Protein AF-A0A834S048-F1 (afdb_monomer)

pLDDT: mean 94.62, std 6.76, range [57.72, 98.88]

Nearest PDB structures (foldseek):
  4je5-assembly1_A  TM=7.165E-01  e=3.294E-13  Saccharomyces cerevisiae S288C
  4je5-assembly2_D  TM=7.468E-01  e=2.075E-12  Saccharomyces cerevisiae S288C
  4je5-assembly2_C  TM=6.995E-01  e=2.674E-12  Saccharomyces cerevisiae S288C
  1ase-assembly1_A  TM=6.506E-01  e=3.705E-09  Escherichia coli
  3meb-assembly1_B  TM=6.305E-01  e=1.565E-07  Giardia lamblia ATCC 50803

Secondary structure (DSSP, 8-state):
-HHHHHHHH--SSPPPGGGEEEES-HHHHHHHHHHHH--TTT--EEEEEES--THHHHHHIIIIITTTEEEEEEETTEE-HHHHHHHHHHHHHHHHHTT--S--SSPP-TT----SEEEEE--SS-TTT-----HHHHHHHHHHHHHHTEEEEEE-TTGGG---SSSS--S--SSS-SS--HHHHHHHGGGGGGSTT--SS-SEEEEEEGGGTT-GGG--EEEES-HHHHHHHTT-

Radius of gyration: 17.02 Å; Cα contacts (8 Å, |Δi|>4): 458; chains: 1; bounding box: 51×35×47 Å

Organism: NCBI:txid45151

InterPro domains:
  IPR004839 Aminotransferase, class I/classII, large domain [PF00155] (11-230)
  IPR015421 Pyridoxal phosphate-dependent transferase, major domain [G3DSA:3.40.640.10] (1-236)
  IPR015424 Pyridoxal phosphate-dependent transferase [SSF53383] (3-230)

Foldseek 3Di:
DQVLCCQAAVFPDGRDPLQKAKALALQRLLLLCLVFAAALLQQQAEEEEPPADVVNLVSCVVSNHVVRYDYFYADLQGGDLVRVLVVLVVSVVVCVVVVRDDHDHDDDDPLGHYFNYEYEFAQALGVPVGHHHDQVRLLSVQVSCVVRRYAYEYAPACQLVDDDPDPPPDPDDSRYGPYRDSQSSQCPPCNHQNHPPHPQFTRYKYRYGCCNVPNVVVSMTMIGHGSSNSVSSNVD

Structure (mmCIF, N/CA/C/O backbone):
data_AF-A0A834S048-F1
#
_entry.id   AF-A0A834S048-F1
#
loop_
_atom_site.group_PDB
_atom_site.id
_atom_site.type_symbol
_atom_site.label_atom_id
_atom_site.label_alt_id
_atom_site.label_comp_id
_atom_site.label_asym_id
_atom_site.label_entity_id
_atom_site.label_seq_id
_atom_site.pdbx_PDB_ins_code
_atom_site.Cartn_x
_atom_site.Cartn_y
_atom_site.Cartn_z
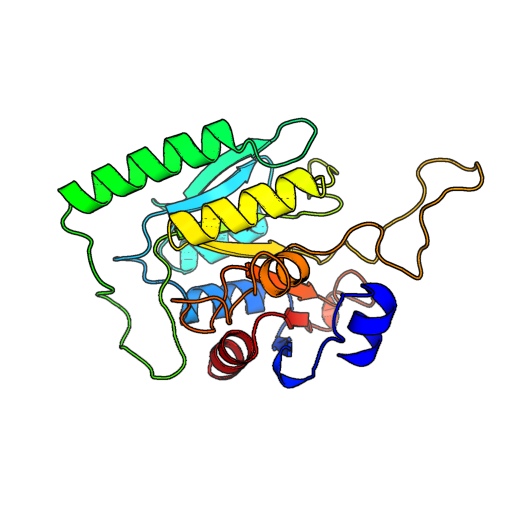_atom_site.occupancy
_atom_site.B_iso_or_equiv
_atom_site.auth_seq_id
_atom_site.auth_comp_id
_atom_site.auth_asym_id
_atom_site.auth_atom_id
_atom_site.pdbx_PDB_model_num
ATOM 1 N N . MET A 1 1 ? -2.766 -7.764 -18.858 1.00 93.25 1 MET A N 1
ATOM 2 C CA . MET A 1 1 ? -2.128 -7.205 -17.645 1.00 93.25 1 MET A CA 1
ATOM 3 C C . MET A 1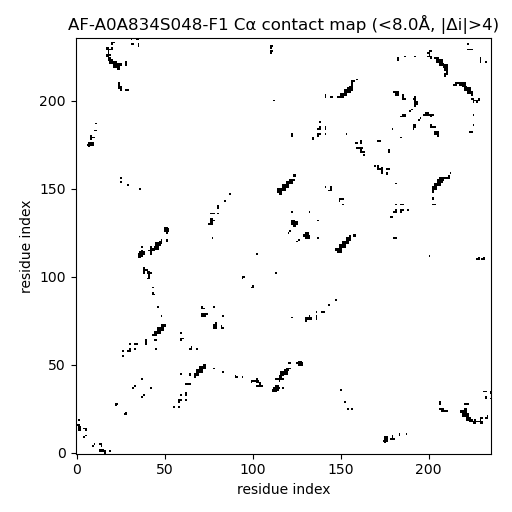 1 ? -1.632 -8.312 -16.725 1.00 93.25 1 MET A C 1
ATOM 5 O O . MET A 1 1 ? -0.428 -8.439 -16.581 1.00 93.25 1 MET A O 1
ATOM 9 N N . ALA A 1 2 ? -2.525 -9.150 -16.187 1.00 97.25 2 ALA A N 1
ATOM 10 C CA . ALA A 1 2 ? -2.200 -10.264 -15.287 1.00 97.25 2 ALA A CA 1
ATOM 11 C C . ALA A 1 2 ? -1.022 -11.143 -15.759 1.00 97.25 2 ALA A C 1
ATOM 13 O O . ALA A 1 2 ? -0.058 -11.340 -15.021 1.00 97.25 2 ALA A O 1
ATOM 14 N N . GLN A 1 3 ? -1.041 -11.578 -17.025 1.00 97.88 3 GLN A N 1
ATOM 15 C CA . GLN A 1 3 ? 0.061 -12.353 -17.608 1.00 97.88 3 GLN A CA 1
ATOM 16 C C . GLN A 1 3 ? 1.394 -11.589 -17.627 1.00 97.88 3 GLN A C 1
ATOM 18 O O . GLN A 1 3 ? 2.434 -12.163 -17.333 1.00 97.88 3 GLN A O 1
ATOM 23 N N . TRP A 1 4 ? 1.376 -10.297 -17.963 1.00 96.44 4 TRP A N 1
ATOM 24 C CA . TRP A 1 4 ? 2.586 -9.471 -18.020 1.00 96.44 4 TRP A CA 1
ATOM 25 C C . TRP A 1 4 ? 3.192 -9.268 -16.629 1.00 96.44 4 TRP A C 1
ATOM 27 O O . TRP A 1 4 ? 4.393 -9.453 -16.465 1.00 96.44 4 TRP A O 1
ATOM 37 N N . LEU A 1 5 ? 2.357 -8.988 -15.623 1.00 97.25 5 LEU A N 1
ATOM 38 C CA . LEU A 1 5 ? 2.797 -8.889 -14.229 1.00 97.25 5 LEU A CA 1
ATOM 39 C C . LEU A 1 5 ? 3.339 -10.233 -13.722 1.00 97.25 5 LEU A C 1
ATOM 41 O O . LEU A 1 5 ? 4.386 -10.257 -13.089 1.00 97.25 5 LEU A O 1
ATOM 45 N N . SER A 1 6 ? 2.690 -11.352 -14.060 1.00 97.44 6 SER A N 1
ATOM 46 C CA . SER A 1 6 ? 3.175 -12.692 -13.693 1.00 97.44 6 SER A CA 1
ATOM 47 C C . SER A 1 6 ? 4.536 -13.002 -14.316 1.00 97.44 6 SER A C 1
ATOM 49 O O . SER A 1 6 ? 5.417 -13.503 -13.629 1.00 97.44 6 SER A O 1
ATOM 51 N N . ASN A 1 7 ? 4.720 -12.663 -15.595 1.00 96.81 7 ASN A N 1
ATOM 52 C CA . ASN A 1 7 ? 5.979 -12.887 -16.301 1.00 96.81 7 ASN A CA 1
ATOM 53 C C . ASN A 1 7 ? 7.117 -12.026 -15.742 1.00 96.81 7 ASN A C 1
ATOM 55 O O . ASN A 1 7 ? 8.243 -12.500 -15.660 1.00 96.81 7 ASN A O 1
ATOM 59 N N . PHE A 1 8 ? 6.839 -10.775 -15.372 1.00 96.38 8 PHE A N 1
ATOM 60 C CA . PHE A 1 8 ? 7.870 -9.884 -14.848 1.00 96.38 8 PHE A CA 1
ATOM 61 C C . PHE A 1 8 ? 8.202 -10.190 -13.383 1.00 96.38 8 PHE A C 1
ATOM 63 O O . PHE A 1 8 ? 9.369 -10.310 -13.030 1.00 96.38 8 PHE A O 1
ATOM 70 N N . TYR A 1 9 ? 7.195 -10.326 -12.515 1.00 96.50 9 TYR A N 1
ATOM 71 C CA . TYR A 1 9 ? 7.414 -10.475 -11.073 1.00 96.50 9 TYR A CA 1
ATOM 72 C C . TYR A 1 9 ? 7.683 -11.909 -10.618 1.00 96.50 9 TYR A C 1
ATOM 74 O O . TYR A 1 9 ? 8.163 -12.087 -9.502 1.00 96.50 9 TYR A O 1
ATOM 82 N N . GLN A 1 10 ? 7.357 -12.912 -11.442 1.00 95.56 10 GLN A N 1
ATOM 83 C CA . GLN A 1 10 ? 7.524 -14.338 -11.127 1.00 95.56 10 GLN A CA 1
ATOM 84 C C . GLN A 1 10 ? 7.056 -14.709 -9.697 1.00 95.56 10 GLN A C 1
ATOM 86 O O . GLN A 1 10 ? 7.803 -15.340 -8.944 1.00 95.56 10 GLN A O 1
ATOM 91 N N . PRO A 1 11 ? 5.843 -14.293 -9.266 1.00 95.12 11 PRO A N 1
ATOM 92 C CA . PRO A 1 11 ? 5.343 -14.632 -7.936 1.00 95.12 11 PRO A CA 1
ATOM 93 C C . PRO A 1 11 ? 5.143 -16.148 -7.795 1.00 95.12 11 PRO A C 1
ATOM 95 O O . PRO A 1 11 ? 4.932 -16.845 -8.786 1.00 95.12 11 PRO A O 1
ATOM 98 N N . ALA A 1 12 ? 5.135 -16.648 -6.553 1.00 91.56 12 ALA A N 1
ATOM 99 C CA . ALA A 1 12 ? 4.956 -18.077 -6.257 1.00 91.56 12 ALA A CA 1
ATOM 100 C C . ALA A 1 12 ? 3.707 -18.682 -6.925 1.00 91.56 12 ALA A C 1
ATOM 102 O O . ALA A 1 12 ? 3.745 -19.806 -7.416 1.00 91.56 12 ALA A O 1
ATOM 103 N N . ASP A 1 13 ? 2.634 -17.894 -6.992 1.00 92.00 13 ASP A N 1
ATOM 104 C CA . ASP A 1 13 ? 1.439 -18.193 -7.766 1.00 92.00 13 ASP A CA 1
ATOM 105 C C . ASP A 1 13 ? 1.186 -17.067 -8.778 1.00 92.00 13 ASP A C 1
ATOM 107 O O . ASP A 1 13 ? 1.238 -15.891 -8.383 1.00 92.00 13 ASP A O 1
ATOM 111 N N . PRO A 1 14 ? 0.776 -17.377 -10.022 1.00 95.62 14 PRO A N 1
ATOM 112 C CA . PRO A 1 14 ? 0.454 -16.367 -11.024 1.00 95.62 14 PRO A CA 1
ATOM 113 C C . PRO A 1 14 ? -0.525 -15.296 -10.521 1.00 95.62 14 PRO A C 1
ATOM 115 O O . PRO A 1 14 ? -1.421 -15.545 -9.701 1.00 95.62 14 PRO A O 1
ATOM 118 N N . VAL A 1 15 ? -0.356 -14.075 -11.025 1.00 97.00 15 VAL A N 1
ATOM 119 C CA . VAL A 1 15 ? -1.309 -12.982 -10.819 1.00 97.00 15 VAL A CA 1
ATOM 120 C C . VAL A 1 15 ? -2.562 -13.296 -11.634 1.00 97.00 15 VAL A C 1
ATOM 122 O O . VAL A 1 15 ? -2.484 -13.451 -12.850 1.00 97.00 15 VAL A O 1
ATOM 125 N N . SER A 1 16 ? -3.717 -13.395 -10.973 1.00 97.06 16 SER A N 1
ATOM 126 C CA . SER A 1 16 ? -5.019 -13.539 -11.629 1.00 97.06 16 SER A CA 1
ATOM 127 C C . SER A 1 16 ? -5.646 -12.174 -11.923 1.00 97.06 16 SER A C 1
ATOM 129 O O . SER A 1 16 ? -5.295 -11.165 -11.313 1.00 97.06 16 SER A O 1
ATOM 131 N N . GLU A 1 17 ? -6.594 -12.130 -12.858 1.00 97.75 17 GLU A N 1
ATOM 132 C CA . GLU A 1 17 ? -7.289 -10.890 -13.233 1.00 97.75 17 GLU A CA 1
ATOM 133 C C . GLU A 1 17 ? -8.100 -10.298 -12.076 1.00 97.75 17 GLU A C 1
ATOM 135 O O . GLU A 1 17 ? -8.123 -9.084 -11.907 1.00 97.75 17 GLU A O 1
ATOM 140 N N . GLU A 1 18 ? -8.676 -11.147 -11.223 1.00 97.75 18 GLU A N 1
ATOM 141 C CA . GLU A 1 18 ? -9.461 -10.734 -10.052 1.00 97.75 18 GLU A CA 1
ATOM 142 C C . GLU A 1 18 ? -8.652 -9.925 -9.033 1.00 97.75 18 GLU A C 1
ATOM 144 O O . GLU A 1 18 ? -9.226 -9.211 -8.220 1.00 97.75 18 GLU A O 1
ATOM 149 N N . ARG A 1 19 ? -7.318 -10.019 -9.069 1.00 97.56 19 ARG A N 1
ATOM 150 C CA . ARG A 1 19 ? -6.417 -9.271 -8.184 1.00 97.56 19 ARG A CA 1
ATOM 151 C C . ARG A 1 19 ? -6.113 -7.863 -8.678 1.00 97.56 19 ARG A C 1
ATOM 153 O O . ARG A 1 19 ? -5.412 -7.138 -7.978 1.00 97.56 19 ARG A O 1
ATOM 160 N N . ILE A 1 20 ? -6.586 -7.489 -9.865 1.00 98.38 20 ILE A N 1
ATOM 161 C CA . ILE A 1 20 ? -6.214 -6.247 -10.537 1.00 98.38 20 ILE A CA 1
ATOM 162 C C . ILE A 1 20 ? -7.453 -5.384 -10.760 1.00 98.38 20 ILE A C 1
ATOM 164 O O . ILE A 1 20 ? -8.430 -5.821 -11.360 1.00 98.38 20 ILE A O 1
ATOM 168 N N . CYS A 1 21 ? -7.370 -4.114 -10.373 1.00 98.19 21 CYS A N 1
ATOM 169 C CA . CYS A 1 21 ? -8.317 -3.086 -10.796 1.00 98.19 21 CYS A CA 1
ATOM 170 C C . CYS A 1 21 ? -7.584 -2.041 -11.638 1.00 98.19 21 CYS A C 1
ATOM 172 O O . CYS A 1 21 ? -6.557 -1.517 -11.212 1.00 98.19 21 CYS A O 1
ATOM 174 N N . ILE A 1 22 ? -8.092 -1.718 -12.831 1.00 97.94 22 ILE A N 1
ATOM 175 C CA . ILE A 1 22 ? -7.541 -0.628 -13.651 1.00 97.94 22 ILE A CA 1
ATOM 176 C C . ILE A 1 22 ? -7.958 0.715 -13.055 1.00 97.94 22 ILE A C 1
ATOM 178 O O . ILE A 1 22 ? -9.087 0.880 -12.604 1.00 97.94 22 ILE A O 1
ATOM 182 N N . THR A 1 23 ? -7.035 1.671 -13.049 1.00 97.31 23 THR A N 1
ATOM 183 C CA . THR A 1 23 ? -7.212 2.976 -12.402 1.00 97.31 23 THR A CA 1
ATOM 184 C C . THR A 1 23 ? -6.735 4.104 -13.312 1.00 97.31 23 THR A C 1
ATOM 186 O O . THR A 1 23 ? -6.037 3.887 -14.302 1.00 97.31 23 THR A O 1
ATOM 189 N N . GLY A 1 24 ? -7.053 5.340 -12.941 1.00 96.75 24 GLY A N 1
ATOM 190 C CA . GLY A 1 24 ? -6.615 6.593 -13.558 1.00 96.75 24 GLY A CA 1
ATOM 191 C C . GLY A 1 24 ? -5.127 6.940 -13.354 1.00 96.75 24 GLY A C 1
ATOM 192 O O . GLY A 1 24 ? -4.727 8.102 -13.490 1.00 96.75 24 GLY A O 1
ATOM 193 N N . GLY A 1 25 ? -4.298 5.957 -12.986 1.00 96.56 25 GLY A N 1
ATOM 194 C CA . GLY A 1 25 ? -2.895 6.123 -12.602 1.00 96.56 25 GLY A CA 1
ATOM 195 C C . GLY A 1 25 ? -2.685 6.162 -11.086 1.00 96.56 25 GLY A C 1
ATOM 196 O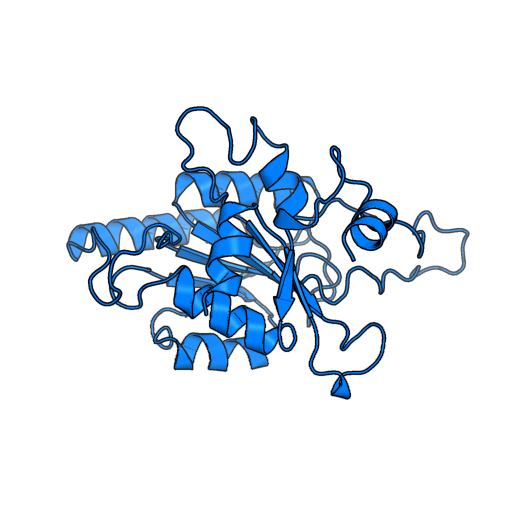 O . GLY A 1 25 ? -3.635 6.300 -10.317 1.00 96.56 25 GLY A O 1
ATOM 197 N N . ALA A 1 26 ? -1.417 6.094 -10.663 1.00 96.62 26 ALA A N 1
ATOM 198 C CA . ALA A 1 26 ? -1.040 5.929 -9.254 1.00 96.62 26 ALA A CA 1
ATOM 199 C C . ALA A 1 26 ? -1.684 6.943 -8.290 1.00 96.62 26 ALA A C 1
ATOM 201 O O . ALA A 1 26 ? -2.143 6.572 -7.215 1.00 96.62 26 ALA A O 1
ATOM 202 N N . SER A 1 27 ? -1.770 8.221 -8.673 1.00 96.56 27 SER A N 1
ATOM 203 C CA . SER A 1 27 ? -2.373 9.254 -7.818 1.00 96.56 27 SER A CA 1
ATOM 204 C C . SER A 1 27 ? -3.879 9.069 -7.618 1.00 96.56 27 SER A C 1
ATOM 206 O O . SER A 1 27 ? -4.374 9.259 -6.513 1.00 96.56 27 SER A O 1
ATOM 208 N N . GLN A 1 28 ? -4.615 8.709 -8.675 1.00 96.62 28 GLN A N 1
ATOM 209 C CA . GLN A 1 28 ? -6.059 8.489 -8.565 1.00 96.62 28 GLN A CA 1
ATOM 210 C C . GLN A 1 28 ? -6.341 7.185 -7.816 1.00 96.62 28 GLN A C 1
ATOM 212 O O . GLN A 1 28 ? -7.205 7.175 -6.948 1.00 96.62 28 GLN A O 1
ATOM 217 N N . ASN A 1 29 ? -5.541 6.141 -8.047 1.00 97.62 29 ASN A N 1
ATOM 218 C CA . ASN A 1 29 ? -5.633 4.912 -7.266 1.00 97.62 29 ASN A CA 1
ATOM 219 C C . ASN A 1 29 ? -5.375 5.145 -5.770 1.00 97.62 29 ASN A C 1
ATOM 221 O O . ASN A 1 29 ? -6.129 4.652 -4.941 1.00 97.62 29 ASN A O 1
ATOM 225 N N . LEU A 1 30 ? -4.360 5.942 -5.406 1.00 98.12 30 LEU A N 1
ATOM 226 C CA . LEU A 1 30 ? -4.111 6.291 -4.004 1.00 98.12 30 LEU A CA 1
ATOM 227 C C . LEU A 1 30 ? -5.346 6.946 -3.365 1.00 98.12 30 LEU A C 1
ATOM 229 O O . LEU A 1 30 ? -5.702 6.610 -2.239 1.00 98.12 30 LEU A O 1
ATOM 233 N N . ALA A 1 31 ? -6.038 7.828 -4.092 1.00 97.62 31 ALA A N 1
ATOM 234 C CA . ALA A 1 31 ? -7.285 8.420 -3.616 1.00 97.62 31 ALA A CA 1
ATOM 235 C C . ALA A 1 31 ? -8.398 7.367 -3.440 1.00 97.62 31 ALA A C 1
ATOM 237 O O . ALA A 1 31 ? -9.054 7.360 -2.398 1.00 97.62 31 ALA A O 1
ATOM 238 N N . CYS A 1 32 ? -8.567 6.444 -4.396 1.00 97.00 32 CYS A N 1
ATOM 239 C CA . CYS A 1 32 ? -9.532 5.343 -4.295 1.00 97.00 32 CYS A CA 1
ATOM 240 C C . CYS A 1 32 ? -9.247 4.438 -3.085 1.00 97.00 32 CYS A C 1
ATOM 242 O O . CYS A 1 32 ? -10.143 4.155 -2.294 1.00 97.00 32 CYS A O 1
ATOM 244 N N . LEU A 1 33 ? -7.982 4.060 -2.869 1.00 97.75 33 LEU A N 1
ATOM 245 C CA . LEU A 1 33 ? -7.564 3.252 -1.721 1.00 97.75 33 LEU A CA 1
ATOM 246 C C . LEU A 1 33 ? -7.908 3.933 -0.393 1.00 97.75 33 LEU A C 1
ATOM 248 O O . LEU A 1 33 ? -8.448 3.301 0.513 1.00 97.75 33 LEU A O 1
ATOM 252 N N . LEU A 1 34 ? -7.651 5.237 -0.276 1.00 97.44 34 LEU A N 1
ATOM 253 C CA . LEU A 1 34 ? -8.043 5.994 0.912 1.00 97.44 34 LEU A CA 1
ATOM 254 C C . LEU A 1 34 ? -9.567 6.064 1.056 1.00 97.44 34 LEU A C 1
ATOM 256 O O . LEU A 1 34 ? -10.082 5.981 2.174 1.00 97.44 34 LEU A O 1
ATOM 260 N N . GLN A 1 35 ? -10.305 6.181 -0.045 1.00 95.19 35 GLN A N 1
ATOM 261 C CA . GLN A 1 35 ? -11.763 6.218 -0.040 1.00 95.19 35 GLN A CA 1
ATOM 262 C C . GLN A 1 35 ? -12.391 4.895 0.426 1.00 95.19 35 GLN A C 1
ATOM 264 O O . GLN A 1 35 ? -13.353 4.946 1.195 1.00 95.19 35 GLN A O 1
ATOM 269 N N . ASP A 1 36 ? -11.826 3.744 0.075 1.00 95.19 36 ASP A N 1
ATOM 270 C CA . ASP A 1 36 ? -12.384 2.445 0.468 1.00 95.19 36 ASP A CA 1
ATOM 271 C C . ASP A 1 36 ? -11.883 1.930 1.815 1.00 95.19 36 ASP A C 1
ATOM 273 O O . ASP A 1 36 ? -12.665 1.342 2.565 1.00 95.19 36 ASP A O 1
ATOM 277 N N . PHE A 1 37 ? -10.607 2.166 2.136 1.00 97.44 37 PHE A N 1
ATOM 278 C CA . PHE A 1 37 ? -9.914 1.418 3.189 1.00 97.44 37 PHE A CA 1
ATOM 279 C C . PHE A 1 37 ? -9.566 2.207 4.447 1.00 97.44 37 PHE A C 1
ATOM 281 O O . PHE A 1 37 ? -8.958 1.675 5.378 1.00 97.44 37 PHE A O 1
ATOM 288 N N . THR A 1 38 ? -9.942 3.480 4.501 1.00 97.62 38 THR A N 1
ATOM 289 C CA . THR A 1 38 ? -9.636 4.342 5.647 1.00 97.62 38 THR A CA 1
ATOM 290 C C . THR A 1 38 ? -10.865 5.077 6.136 1.00 97.62 38 THR A C 1
ATOM 292 O O . THR A 1 38 ? -11.823 5.250 5.396 1.00 97.62 38 THR A O 1
ATOM 295 N N . ASP A 1 39 ? -10.844 5.549 7.370 1.00 97.62 39 ASP A N 1
ATOM 296 C CA . ASP A 1 39 ? -11.851 6.450 7.916 1.00 97.62 39 ASP A CA 1
ATOM 297 C C . ASP A 1 39 ? -11.107 7.535 8.704 1.00 97.62 39 ASP A C 1
ATOM 299 O O . ASP A 1 39 ? -10.336 7.202 9.601 1.00 97.62 39 ASP A O 1
ATOM 303 N N . PRO A 1 40 ? -11.279 8.829 8.394 1.00 96.56 40 PRO A N 1
ATOM 304 C CA . PRO A 1 40 ? -10.479 9.882 9.012 1.00 96.56 40 PRO A CA 1
ATOM 305 C C . PRO A 1 40 ? -10.737 10.055 10.515 1.00 96.56 40 PRO A C 1
ATOM 307 O O . PRO A 1 40 ? -9.925 10.700 11.179 1.00 96.56 40 PRO A O 1
ATOM 310 N N . LEU A 1 41 ? -11.806 9.487 11.082 1.00 96.44 41 LEU A N 1
ATOM 311 C CA . LEU A 1 41 ? -12.042 9.460 12.528 1.00 96.44 41 LEU A CA 1
ATOM 312 C C . LEU A 1 41 ? -11.453 8.205 13.182 1.00 96.44 41 LEU A C 1
ATOM 314 O O . LEU A 1 41 ? -10.915 8.312 14.283 1.00 96.44 41 LEU A O 1
ATOM 318 N N . TYR A 1 42 ? -11.445 7.070 12.479 1.00 97.94 42 TYR A N 1
ATOM 319 C CA . TYR A 1 42 ? -10.943 5.800 13.015 1.00 97.94 42 TYR A CA 1
ATOM 320 C C . TYR A 1 42 ? -9.484 5.486 12.673 1.00 97.94 42 TYR A C 1
ATOM 322 O O . TYR A 1 42 ? -8.681 5.219 13.569 1.00 97.94 42 TYR A O 1
ATOM 330 N N . THR A 1 43 ? -9.095 5.585 11.403 1.00 98.56 43 THR A N 1
ATOM 331 C CA . THR A 1 43 ? -7.710 5.409 10.957 1.00 98.56 43 THR A CA 1
ATOM 332 C C . THR A 1 43 ? -6.824 6.445 11.647 1.00 98.56 43 THR A C 1
ATOM 334 O O . THR A 1 43 ? -7.039 7.658 11.554 1.00 98.56 43 THR A O 1
ATOM 337 N N . ARG A 1 44 ? -5.846 5.964 12.410 1.00 98.19 44 ARG A N 1
ATOM 338 C CA . ARG A 1 44 ? -5.140 6.733 13.438 1.00 98.19 44 ARG A CA 1
ATOM 339 C C . ARG A 1 44 ? -4.075 7.629 12.842 1.00 98.19 44 ARG A C 1
ATOM 341 O O . ARG A 1 44 ? -4.122 8.837 13.057 1.00 98.19 44 ARG A O 1
ATOM 348 N N . ASN A 1 45 ? -3.155 7.038 12.085 1.00 98.69 45 ASN A N 1
ATOM 349 C CA . ASN A 1 45 ? -2.051 7.734 11.439 1.00 98.69 45 ASN A CA 1
ATOM 350 C C . ASN A 1 45 ? -1.732 7.131 10.063 1.00 98.69 45 ASN A C 1
ATOM 352 O O . ASN A 1 45 ? -1.986 5.951 9.802 1.00 98.69 45 ASN A O 1
ATOM 356 N N . VAL A 1 46 ? -1.158 7.976 9.205 1.00 98.75 46 VAL A N 1
ATOM 357 C CA . VAL A 1 46 ? -0.536 7.603 7.932 1.00 98.75 46 VAL A CA 1
ATOM 358 C C . VAL A 1 46 ? 0.975 7.724 8.106 1.00 98.75 46 VAL A C 1
ATOM 360 O O . VAL A 1 46 ? 1.507 8.822 8.284 1.00 98.75 46 VAL A O 1
ATOM 363 N N . TRP A 1 47 ? 1.658 6.588 8.074 1.00 98.69 47 TRP A N 1
ATOM 364 C CA . TRP A 1 47 ? 3.096 6.448 8.250 1.00 98.69 47 TRP A CA 1
ATOM 365 C C . TRP A 1 47 ? 3.783 6.528 6.890 1.00 98.69 47 TRP A C 1
ATOM 367 O O . TRP A 1 47 ? 3.590 5.663 6.041 1.00 98.69 47 TRP A O 1
ATOM 377 N N . ILE A 1 48 ? 4.567 7.575 6.667 1.00 98.12 48 ILE A N 1
ATOM 378 C CA . ILE A 1 48 ? 5.187 7.882 5.379 1.00 98.12 48 ILE A CA 1
ATOM 379 C C . ILE A 1 48 ? 6.700 7.762 5.531 1.00 98.12 48 ILE A C 1
ATOM 381 O O . ILE A 1 48 ? 7.284 8.442 6.376 1.00 98.12 48 ILE A O 1
ATOM 385 N N . VAL A 1 49 ? 7.339 6.925 4.708 1.00 95.81 49 VAL A N 1
ATOM 386 C CA . VAL A 1 49 ? 8.810 6.859 4.647 1.00 95.81 49 VAL A CA 1
ATOM 387 C C . VAL A 1 49 ? 9.402 8.243 4.349 1.00 95.81 49 VAL A C 1
ATOM 389 O O . VAL A 1 49 ? 8.853 8.991 3.551 1.00 95.81 49 VAL A O 1
ATOM 392 N N . ALA A 1 50 ? 10.493 8.626 5.002 1.00 94.31 50 ALA A N 1
ATOM 393 C CA . ALA A 1 50 ? 11.104 9.941 4.860 1.00 94.31 50 ALA A CA 1
ATOM 394 C C . ALA A 1 50 ? 12.584 9.811 4.468 1.00 94.31 50 ALA A C 1
ATOM 396 O O . ALA A 1 50 ? 13.349 9.241 5.246 1.00 94.31 50 ALA A O 1
ATOM 397 N N . PRO A 1 51 ? 13.008 10.389 3.328 1.00 93.25 51 PRO A N 1
ATOM 398 C CA . PRO A 1 51 ? 12.232 11.269 2.445 1.00 93.25 51 PRO A CA 1
ATOM 399 C C . PRO A 1 51 ? 11.233 10.506 1.545 1.00 93.25 51 PRO A C 1
ATOM 401 O O . PRO A 1 51 ? 11.445 9.340 1.233 1.00 93.25 51 PRO A O 1
ATOM 404 N N . ALA A 1 52 ? 10.163 11.179 1.101 1.00 91.50 52 ALA A N 1
ATOM 405 C CA . ALA A 1 52 ? 9.122 10.600 0.240 1.00 91.50 52 ALA A CA 1
ATOM 406 C C . ALA A 1 52 ? 8.705 11.522 -0.909 1.00 91.50 52 ALA A C 1
ATOM 408 O O . ALA A 1 52 ? 8.944 12.732 -0.898 1.00 91.50 52 ALA A O 1
ATOM 409 N N . TYR A 1 53 ? 7.992 10.933 -1.871 1.00 88.94 53 TYR A N 1
ATOM 410 C CA . TYR A 1 53 ? 7.353 11.631 -2.976 1.00 88.94 53 TYR A CA 1
ATOM 411 C C . TYR A 1 53 ? 6.267 12.606 -2.493 1.00 88.94 53 TYR A C 1
ATOM 413 O O . TYR A 1 53 ? 5.153 12.220 -2.136 1.00 88.94 53 TYR A O 1
ATOM 421 N N . MET A 1 54 ? 6.586 13.900 -2.532 1.00 87.56 54 MET A N 1
ATOM 422 C CA . MET A 1 54 ? 5.784 14.959 -1.915 1.00 87.56 54 MET A CA 1
ATOM 423 C C . MET A 1 54 ? 4.381 15.150 -2.509 1.00 87.56 54 MET A C 1
ATOM 425 O O . MET A 1 54 ? 3.501 15.658 -1.819 1.00 87.56 54 MET A O 1
ATOM 429 N N . LEU A 1 55 ? 4.126 14.745 -3.763 1.00 90.69 55 LEU A N 1
ATOM 430 C CA . LEU A 1 55 ? 2.789 14.916 -4.356 1.00 90.69 55 LEU A CA 1
ATOM 431 C C . LEU A 1 55 ? 1.738 13.983 -3.739 1.00 90.69 55 LEU A C 1
ATOM 433 O O . LEU A 1 55 ? 0.549 14.283 -3.828 1.00 90.69 55 LEU A O 1
ATOM 437 N N . ALA A 1 56 ? 2.153 12.893 -3.084 1.00 93.12 56 ALA A N 1
ATOM 438 C CA . ALA A 1 56 ? 1.235 12.021 -2.357 1.00 93.12 56 ALA A CA 1
ATOM 439 C C . ALA A 1 56 ? 0.631 12.713 -1.121 1.00 93.12 56 ALA A C 1
ATOM 441 O O . ALA A 1 56 ? -0.487 12.391 -0.726 1.00 93.12 56 ALA A O 1
ATOM 442 N N . PHE A 1 57 ? 1.325 13.695 -0.528 1.00 96.06 57 PHE A N 1
ATOM 443 C CA . PHE A 1 57 ? 0.918 14.304 0.746 1.00 96.06 57 PHE A CA 1
ATOM 444 C C . PHE A 1 57 ? -0.429 15.005 0.632 1.00 96.06 57 PHE A C 1
ATOM 446 O O . PHE A 1 57 ? -1.309 14.766 1.453 1.00 96.06 57 PHE A O 1
ATOM 453 N N . ARG A 1 58 ? -0.630 15.766 -0.450 1.00 96.88 58 ARG A N 1
ATOM 454 C CA . ARG A 1 58 ? -1.905 16.433 -0.720 1.00 96.88 58 ARG A CA 1
ATOM 455 C C . ARG A 1 58 ? -3.071 15.444 -0.814 1.00 96.88 58 ARG A C 1
ATOM 457 O O . ARG A 1 58 ? -4.155 15.747 -0.345 1.00 96.88 58 ARG A O 1
ATOM 464 N N . ILE A 1 59 ? -2.851 14.252 -1.373 1.00 98.00 59 ILE A N 1
ATOM 465 C CA . ILE A 1 59 ? -3.902 13.230 -1.510 1.00 98.00 59 ILE A CA 1
ATOM 466 C C . ILE A 1 59 ? -4.318 12.707 -0.128 1.00 98.00 59 ILE A C 1
ATOM 468 O O . ILE A 1 59 ? -5.508 12.559 0.144 1.00 98.00 59 ILE A O 1
ATOM 472 N N . PHE A 1 60 ? -3.358 12.488 0.776 1.00 98.25 60 PHE A N 1
ATOM 473 C CA . PHE A 1 60 ? -3.674 12.136 2.161 1.00 98.25 60 PHE A CA 1
ATOM 474 C C . PHE A 1 60 ? -4.345 13.293 2.917 1.00 98.25 60 PHE A C 1
ATOM 476 O O . PHE A 1 60 ? -5.279 13.064 3.687 1.00 98.25 60 PHE A O 1
ATOM 483 N N . GLU A 1 61 ? -3.896 14.533 2.709 1.00 97.88 61 GLU A N 1
ATOM 484 C CA . GLU A 1 61 ? -4.508 15.728 3.301 1.00 97.88 61 GLU A CA 1
ATOM 485 C C . GLU A 1 61 ? -5.972 15.886 2.877 1.00 97.88 61 GLU A C 1
ATOM 487 O O . GLU A 1 61 ? -6.835 16.024 3.747 1.00 97.88 61 GLU A O 1
ATOM 492 N N . ASP A 1 62 ? -6.249 15.778 1.575 1.00 97.25 62 ASP A N 1
ATOM 493 C CA . ASP A 1 62 ? -7.588 15.866 0.983 1.00 97.25 62 ASP A CA 1
ATOM 494 C C . ASP A 1 62 ? -8.498 14.714 1.462 1.00 97.25 62 ASP A C 1
ATOM 496 O O . ASP A 1 62 ? -9.706 14.893 1.609 1.00 97.25 62 ASP A O 1
ATOM 500 N N . ALA A 1 63 ? -7.925 13.552 1.805 1.00 97.06 63 ALA A N 1
ATOM 501 C CA . ALA A 1 63 ? -8.632 12.439 2.447 1.00 97.06 63 ALA A CA 1
ATOM 502 C C . ALA A 1 63 ? -8.865 12.627 3.966 1.00 97.06 63 ALA A C 1
ATOM 504 O O . ALA A 1 63 ? -9.399 11.737 4.630 1.00 97.06 63 ALA A O 1
ATOM 505 N N . GLY A 1 64 ? -8.483 13.778 4.532 1.00 97.44 64 GLY A N 1
ATOM 506 C CA . GLY A 1 64 ? -8.718 14.140 5.933 1.00 97.44 64 GLY A CA 1
ATOM 507 C C . GLY A 1 64 ? -7.546 13.862 6.881 1.00 97.44 64 GLY A C 1
ATOM 508 O O . GLY A 1 64 ? -7.674 14.085 8.086 1.00 97.44 64 GLY A O 1
ATOM 509 N N . PHE A 1 65 ? -6.384 13.434 6.377 1.00 98.19 65 PHE A N 1
ATOM 510 C CA . PHE A 1 65 ? -5.247 13.013 7.207 1.00 98.19 65 PHE A CA 1
ATOM 511 C C . PHE A 1 65 ? -4.202 14.103 7.484 1.00 98.19 65 PHE A C 1
ATOM 513 O O . PHE A 1 65 ? -3.153 13.793 8.039 1.00 98.19 65 PHE A O 1
ATOM 520 N N . HIS A 1 66 ? -4.469 15.380 7.191 1.00 97.19 66 HIS A N 1
ATOM 521 C CA . HIS A 1 66 ? -3.486 16.473 7.343 1.00 97.19 66 HIS A CA 1
ATOM 522 C C . HIS A 1 66 ? -2.818 16.575 8.736 1.00 97.19 66 HIS A C 1
ATOM 524 O O . HIS A 1 66 ? -1.650 16.932 8.838 1.00 97.19 66 HIS A O 1
ATOM 530 N N . LYS A 1 67 ? -3.515 16.214 9.827 1.00 97.06 67 LYS A N 1
ATOM 531 C CA . LYS A 1 67 ? -2.955 16.162 11.204 1.00 97.06 67 LYS A CA 1
ATOM 532 C C . LYS A 1 67 ? -2.416 14.786 11.616 1.00 97.06 67 LYS A C 1
ATOM 534 O O . LYS A 1 67 ? -1.889 14.621 12.719 1.00 97.06 67 LYS A O 1
ATOM 539 N N . LYS A 1 68 ? -2.563 13.791 10.748 1.00 98.00 68 LYS A N 1
ATOM 540 C CA . LYS A 1 68 ? -2.307 12.364 10.989 1.00 98.00 68 LYS A CA 1
ATOM 541 C C . LYS A 1 68 ? -1.146 11.815 10.154 1.00 98.00 68 LYS A C 1
ATOM 543 O O . LYS A 1 68 ? -0.832 10.634 10.259 1.00 98.00 68 LYS A O 1
ATOM 548 N N . LEU A 1 69 ? -0.486 12.654 9.352 1.00 98.31 69 LEU A N 1
ATOM 549 C CA . LEU A 1 69 ? 0.739 12.274 8.648 1.00 98.31 69 LEU A CA 1
ATOM 550 C C . LEU A 1 69 ? 1.899 12.179 9.644 1.00 98.31 69 LEU A C 1
ATOM 552 O O . LEU A 1 69 ? 2.090 13.070 10.479 1.00 98.31 69 LEU A O 1
ATOM 556 N N . ARG A 1 70 ? 2.664 11.091 9.578 1.00 98.31 70 ARG A N 1
ATOM 557 C CA . ARG A 1 70 ? 3.831 10.834 10.428 1.00 98.31 70 ARG A CA 1
ATOM 558 C C . ARG A 1 70 ? 4.991 10.377 9.556 1.00 98.31 70 ARG A C 1
ATOM 560 O O . ARG A 1 70 ? 4.855 9.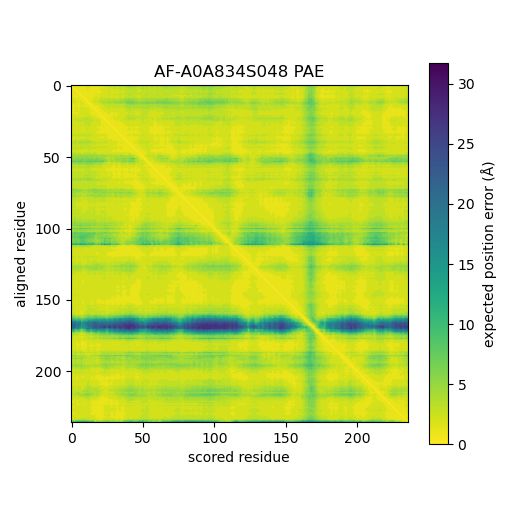420 8.801 1.00 98.31 70 ARG A O 1
ATOM 567 N N . ALA A 1 71 ? 6.122 11.064 9.665 1.00 97.94 71 ALA A N 1
ATOM 568 C CA . ALA A 1 71 ? 7.345 10.679 8.975 1.00 97.94 71 ALA A CA 1
ATOM 569 C C . ALA A 1 71 ? 8.002 9.480 9.672 1.00 97.94 71 ALA A C 1
ATOM 571 O O . ALA A 1 71 ? 8.051 9.419 10.901 1.00 97.94 71 ALA A O 1
ATOM 572 N N . VAL A 1 72 ? 8.533 8.556 8.880 1.00 98.19 72 VAL A N 1
ATOM 573 C CA . VAL A 1 72 ? 9.269 7.379 9.341 1.00 98.19 72 VAL A CA 1
ATOM 574 C C . VAL A 1 72 ? 10.638 7.402 8.669 1.00 98.19 72 VAL A C 1
ATOM 576 O O . VAL A 1 72 ? 10.687 7.375 7.440 1.00 98.19 72 VAL A O 1
ATOM 579 N N . PRO A 1 73 ? 11.748 7.488 9.417 1.00 97.88 73 PRO A N 1
ATOM 580 C CA . PRO A 1 73 ? 13.072 7.509 8.814 1.00 97.88 73 PRO A CA 1
ATOM 581 C C . PRO A 1 73 ? 13.371 6.194 8.085 1.00 97.88 73 PRO A C 1
ATOM 583 O O . PRO A 1 73 ? 12.740 5.166 8.331 1.00 97.88 73 PRO A O 1
ATOM 586 N N . GLU A 1 74 ? 14.353 6.230 7.192 1.00 95.94 74 GLU A N 1
ATOM 587 C CA . GLU A 1 74 ? 14.911 5.047 6.536 1.00 95.94 74 GLU A CA 1
ATOM 588 C C . GLU A 1 74 ? 16.357 4.783 6.985 1.00 95.94 74 GLU A C 1
ATOM 590 O O . GLU A 1 74 ? 17.159 5.706 7.131 1.00 95.94 74 GLU A O 1
ATOM 595 N N . ASP A 1 75 ? 16.696 3.508 7.149 1.00 95.25 75 ASP A N 1
ATOM 596 C CA . ASP A 1 75 ? 18.057 2.992 7.275 1.00 95.25 75 ASP A CA 1
ATOM 597 C C . ASP A 1 75 ? 18.570 2.489 5.906 1.00 95.25 75 ASP A C 1
ATOM 599 O O . ASP A 1 75 ? 17.999 2.804 4.853 1.00 95.25 75 ASP A O 1
ATOM 603 N N . ASP A 1 76 ? 19.682 1.755 5.883 1.00 93.31 76 ASP A N 1
ATOM 604 C CA . ASP A 1 76 ? 20.278 1.224 4.646 1.00 93.31 76 ASP A CA 1
ATOM 605 C C . ASP A 1 76 ? 19.432 0.129 3.972 1.00 93.31 76 ASP A C 1
ATOM 607 O O . ASP A 1 76 ? 19.653 -0.197 2.808 1.00 93.31 76 ASP A O 1
ATOM 611 N N . GLN A 1 77 ? 18.451 -0.440 4.677 1.00 94.75 77 GLN A N 1
ATOM 612 C CA . GLN A 1 77 ? 17.547 -1.471 4.168 1.00 94.75 77 GLN A CA 1
ATOM 613 C C . GLN A 1 77 ? 16.139 -0.951 3.850 1.00 94.75 77 GLN A C 1
ATOM 615 O O . GLN A 1 77 ? 15.284 -1.752 3.467 1.00 94.75 77 GLN A O 1
ATOM 620 N N . GLY A 1 78 ? 15.881 0.351 3.997 1.00 94.56 78 GLY A N 1
ATOM 621 C CA . GLY A 1 78 ? 14.568 0.970 3.804 1.00 94.56 78 GLY A CA 1
ATOM 622 C C . GLY A 1 78 ? 13.988 1.510 5.112 1.00 94.56 78 GLY A C 1
ATOM 623 O O . GLY A 1 78 ? 14.719 2.025 5.941 1.00 94.56 78 GLY A O 1
ATOM 624 N N . ILE A 1 79 ? 12.669 1.432 5.295 1.00 96.25 79 ILE A N 1
ATOM 625 C CA . ILE A 1 79 ? 11.947 1.986 6.461 1.00 96.25 79 ILE A CA 1
ATOM 626 C C . ILE A 1 79 ? 12.542 1.492 7.781 1.00 96.25 79 ILE A C 1
ATOM 628 O O . ILE A 1 79 ? 12.586 0.287 7.964 1.00 96.25 79 ILE A O 1
ATOM 632 N N . ASP A 1 80 ? 12.885 2.366 8.730 1.00 97.94 80 ASP A N 1
ATOM 633 C CA . ASP A 1 80 ? 13.312 1.999 10.092 1.00 97.94 80 ASP A CA 1
ATOM 634 C C . ASP A 1 80 ? 12.166 1.310 10.865 1.00 97.94 80 ASP A C 1
ATOM 636 O O . ASP A 1 80 ? 11.196 1.946 11.299 1.00 97.94 80 ASP A O 1
ATOM 640 N N . MET A 1 81 ? 12.279 -0.012 11.039 1.00 98.25 81 MET A N 1
ATOM 641 C CA . MET A 1 81 ? 11.231 -0.835 11.651 1.00 98.25 81 MET A CA 1
ATOM 642 C C . MET A 1 81 ? 11.116 -0.632 13.155 1.00 98.25 81 MET A C 1
ATOM 644 O O . MET A 1 81 ? 10.007 -0.688 13.691 1.00 98.25 81 MET A O 1
ATOM 648 N N . ASP A 1 82 ? 12.230 -0.377 13.839 1.00 98.31 82 ASP A N 1
ATOM 649 C CA . ASP A 1 82 ? 12.229 -0.157 15.282 1.00 98.31 82 ASP A CA 1
ATOM 650 C C . ASP A 1 82 ? 11.553 1.172 15.607 1.00 98.31 82 ASP A C 1
ATOM 652 O O . ASP A 1 82 ? 10.722 1.254 16.519 1.00 98.31 82 ASP A O 1
ATOM 656 N N . TYR A 1 83 ? 11.860 2.215 14.833 1.00 98.62 83 TYR A N 1
ATOM 657 C CA . TYR A 1 83 ? 11.163 3.487 14.933 1.00 98.62 83 TYR A CA 1
ATOM 658 C C . TYR A 1 83 ? 9.673 3.326 14.630 1.00 98.62 83 TYR A C 1
ATOM 660 O O . TYR A 1 83 ? 8.849 3.708 15.468 1.00 98.62 83 TYR A O 1
ATOM 668 N N . LEU A 1 84 ? 9.322 2.726 13.485 1.00 98.75 84 LEU A N 1
ATOM 669 C CA . LEU A 1 84 ? 7.931 2.558 13.065 1.00 98.75 84 LEU A CA 1
ATOM 670 C C . LEU A 1 84 ? 7.109 1.814 14.121 1.00 98.75 84 LEU A C 1
ATOM 672 O O . LEU A 1 84 ? 6.063 2.296 14.555 1.00 98.75 84 LEU A O 1
ATOM 676 N N . ARG A 1 85 ? 7.611 0.674 14.602 1.00 98.75 85 ARG A N 1
ATOM 677 C CA . ARG A 1 85 ? 6.947 -0.142 15.623 1.00 98.75 85 ARG A CA 1
ATOM 678 C C . ARG A 1 85 ? 6.736 0.626 16.925 1.00 98.75 85 ARG A C 1
ATOM 680 O O . ARG A 1 85 ? 5.656 0.542 17.509 1.00 98.75 85 ARG A O 1
ATOM 687 N N . ARG A 1 86 ? 7.740 1.376 17.398 1.00 98.75 86 ARG A N 1
ATOM 688 C CA . ARG A 1 86 ? 7.593 2.205 18.607 1.00 98.75 86 ARG A CA 1
ATOM 689 C C . ARG A 1 86 ? 6.516 3.274 18.427 1.00 98.75 86 ARG A C 1
ATOM 691 O O . ARG A 1 86 ? 5.693 3.441 19.321 1.00 98.75 86 ARG A O 1
ATOM 698 N N . GLN A 1 87 ? 6.501 3.971 17.292 1.00 98.81 87 GLN A N 1
ATOM 699 C CA . GLN A 1 87 ? 5.525 5.037 17.050 1.00 98.81 87 GLN A CA 1
ATOM 700 C C . GLN A 1 87 ? 4.101 4.505 16.857 1.00 98.81 87 GLN A C 1
ATOM 702 O O . GLN A 1 87 ? 3.157 5.100 17.377 1.00 98.81 87 GLN A O 1
ATOM 707 N N . ILE A 1 88 ? 3.933 3.357 16.193 1.00 98.81 88 ILE A N 1
ATOM 708 C CA . ILE A 1 88 ? 2.624 2.705 16.084 1.00 98.81 88 ILE A CA 1
ATOM 709 C C . ILE A 1 88 ? 2.086 2.342 17.471 1.00 98.81 88 ILE A C 1
ATOM 711 O O . ILE A 1 88 ? 0.931 2.643 17.755 1.00 98.81 88 ILE A O 1
ATOM 715 N N . LYS A 1 89 ? 2.913 1.780 18.364 1.00 98.62 89 LYS A N 1
ATOM 716 C CA . LYS A 1 89 ? 2.494 1.473 19.745 1.00 98.62 89 LYS A CA 1
ATOM 717 C C . LYS A 1 89 ? 2.000 2.711 20.496 1.00 98.62 89 LYS A C 1
ATOM 719 O O . LYS A 1 89 ? 0.933 2.660 21.095 1.00 98.62 89 LYS A O 1
ATOM 724 N N . ILE A 1 90 ? 2.725 3.828 20.405 1.00 98.69 90 ILE A N 1
ATOM 725 C CA . ILE A 1 90 ? 2.290 5.104 21.000 1.00 98.69 90 ILE A CA 1
ATOM 726 C C . ILE A 1 90 ? 0.927 5.517 20.424 1.00 98.69 90 ILE A C 1
ATOM 728 O O . ILE A 1 90 ? 0.004 5.828 21.172 1.00 98.69 90 ILE A O 1
ATOM 732 N N . SER A 1 91 ? 0.765 5.432 19.101 1.00 98.50 91 SER A N 1
ATOM 733 C CA . SER A 1 91 ? -0.501 5.745 18.436 1.00 98.50 91 SER A CA 1
ATOM 734 C C . SER A 1 91 ? -1.657 4.815 18.834 1.00 98.50 91 SER A C 1
ATOM 736 O O . SER A 1 91 ? -2.803 5.268 18.850 1.00 98.50 91 SER A O 1
ATOM 738 N N . GLU A 1 92 ? -1.405 3.533 19.117 1.00 98.44 92 GLU A N 1
ATOM 739 C CA . GLU A 1 92 ? -2.420 2.616 19.658 1.00 98.44 92 GLU A CA 1
ATOM 740 C C . GLU A 1 92 ? -2.895 3.079 21.033 1.00 98.44 92 GLU A C 1
ATOM 742 O O . GLU A 1 92 ? -4.096 3.097 21.295 1.00 98.44 92 GLU A O 1
ATOM 747 N N . ASP A 1 93 ? -1.963 3.436 21.914 1.00 98.31 93 ASP A N 1
ATOM 748 C CA . ASP A 1 93 ? -2.268 3.799 23.297 1.00 98.31 93 ASP A CA 1
ATOM 749 C C . ASP A 1 93 ? -3.015 5.141 23.379 1.00 98.31 93 ASP A C 1
ATOM 751 O O . ASP A 1 93 ? -3.977 5.279 24.145 1.00 98.31 93 ASP A O 1
ATOM 755 N N . GLU A 1 94 ? -2.669 6.096 22.512 1.00 98.06 94 GLU A N 1
ATOM 756 C CA . GLU A 1 94 ? -3.440 7.329 22.315 1.00 98.06 94 GLU A CA 1
ATOM 757 C C . GLU A 1 94 ? -4.871 7.033 21.840 1.00 98.06 94 GLU A C 1
ATOM 759 O O . GLU A 1 94 ? -5.834 7.574 22.386 1.00 98.06 94 GLU A O 1
ATOM 764 N N . ALA A 1 95 ? -5.036 6.138 20.861 1.00 97.56 95 ALA A N 1
ATOM 765 C CA . ALA A 1 95 ? -6.354 5.786 20.336 1.00 97.56 95 ALA A CA 1
ATOM 766 C C . ALA A 1 95 ? -7.233 5.063 21.365 1.00 97.56 95 ALA A C 1
ATOM 768 O O . ALA A 1 95 ? -8.429 5.345 21.434 1.00 97.56 95 ALA A O 1
ATOM 769 N N . LYS A 1 96 ? -6.648 4.190 22.197 1.00 96.94 96 LYS A N 1
ATOM 770 C CA . LYS A 1 96 ? -7.350 3.574 23.336 1.00 96.94 96 LYS A CA 1
ATOM 771 C C . LYS A 1 96 ? -7.840 4.640 24.313 1.00 96.94 96 LYS A C 1
ATOM 773 O O . LYS A 1 96 ? -9.002 4.620 24.700 1.00 96.94 96 LYS A O 1
ATOM 778 N N . THR A 1 97 ? -6.980 5.598 24.665 1.00 97.31 97 THR A N 1
ATOM 779 C CA . THR A 1 97 ? -7.330 6.704 25.576 1.00 97.31 97 THR A CA 1
ATOM 780 C C . THR A 1 97 ? -8.448 7.580 25.005 1.00 97.31 97 THR A C 1
ATOM 782 O O . THR A 1 97 ? -9.318 8.042 25.739 1.00 97.31 97 THR A O 1
ATOM 785 N N . ALA A 1 98 ? -8.459 7.773 23.686 1.00 96.19 98 ALA A N 1
ATOM 786 C CA . ALA A 1 98 ? -9.481 8.531 22.973 1.00 96.19 98 A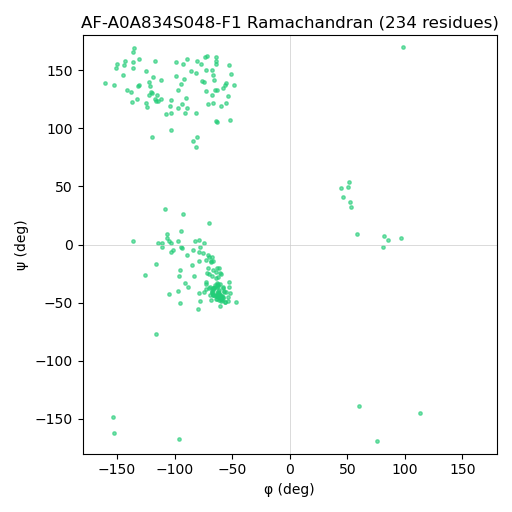LA A CA 1
ATOM 787 C C . ALA A 1 98 ? -10.766 7.731 22.662 1.00 96.19 98 ALA A C 1
ATOM 789 O O . ALA A 1 98 ? -11.651 8.267 21.998 1.00 96.19 98 ALA A O 1
ATOM 790 N N . ASN A 1 99 ? -10.884 6.471 23.105 1.00 95.69 99 ASN A N 1
ATOM 791 C CA . ASN A 1 99 ? -11.989 5.559 22.767 1.00 95.69 99 ASN A CA 1
ATOM 792 C C . ASN A 1 99 ? -12.239 5.399 21.253 1.00 95.69 99 ASN A C 1
ATOM 794 O O . ASN A 1 99 ? -13.368 5.187 20.810 1.00 95.69 99 ASN A O 1
ATOM 798 N N . ASN A 1 100 ? -11.181 5.478 20.446 1.00 96.44 100 ASN A N 1
ATOM 799 C CA . ASN A 1 100 ? -11.249 5.257 19.008 1.00 96.44 100 ASN A CA 1
ATOM 800 C C . ASN A 1 100 ? -11.162 3.749 18.699 1.00 96.44 100 ASN A C 1
ATOM 802 O O . ASN A 1 100 ? -10.068 3.202 18.520 1.00 96.44 100 ASN A O 1
ATOM 806 N N . ASN A 1 101 ? -12.324 3.089 18.678 1.00 93.94 101 ASN A N 1
ATOM 807 C CA . ASN A 1 101 ? -12.432 1.629 18.597 1.00 93.94 101 ASN A CA 1
ATOM 808 C C . ASN A 1 101 ? -13.116 1.106 17.324 1.00 93.94 101 ASN A C 1
ATOM 810 O O . ASN A 1 101 ? -12.950 -0.069 17.006 1.00 93.94 101 ASN A O 1
ATOM 814 N N . GLU A 1 102 ? -13.845 1.947 16.588 1.00 95.12 102 GLU A N 1
ATOM 815 C CA . GLU A 1 102 ? -14.586 1.548 15.385 1.00 95.12 102 GLU A CA 1
ATOM 816 C C . GLU A 1 102 ? -14.694 2.696 14.363 1.00 95.12 102 GLU A C 1
ATOM 818 O O . GLU A 1 102 ? -14.614 3.861 14.764 1.00 95.12 102 GLU A O 1
ATOM 823 N N . PRO A 1 103 ? -14.865 2.400 13.057 1.00 95.94 103 PRO A N 1
ATOM 824 C CA . PRO A 1 103 ? -15.170 3.399 12.027 1.00 95.94 103 PRO A CA 1
ATOM 825 C C . PRO A 1 103 ? -16.433 4.202 12.353 1.00 95.94 103 PRO A C 1
ATOM 827 O O . PRO A 1 103 ? -17.434 3.630 12.775 1.00 95.94 103 PRO A O 1
ATOM 830 N N . GLN A 1 104 ? -16.399 5.520 12.137 1.00 92.88 104 GLN A N 1
ATOM 831 C CA . GLN A 1 104 ? -17.489 6.429 12.537 1.00 92.88 104 GLN A CA 1
ATOM 832 C C . GLN A 1 104 ? -18.030 7.286 11.393 1.00 92.88 104 GLN A C 1
ATOM 834 O O . GLN A 1 104 ? -19.167 7.746 11.448 1.00 92.88 104 GLN A O 1
ATOM 839 N N . PHE A 1 105 ? -17.213 7.552 10.377 1.00 91.81 105 PHE A N 1
ATOM 840 C CA . PHE A 1 105 ? -17.551 8.468 9.298 1.00 91.81 105 PHE A CA 1
ATOM 841 C C . PHE A 1 105 ? -18.080 7.732 8.068 1.00 91.81 105 PHE A C 1
ATOM 843 O O . PHE A 1 105 ? -19.012 8.205 7.417 1.00 91.81 105 PHE A O 1
ATOM 850 N N . LYS A 1 106 ? -17.491 6.579 7.725 1.00 90.00 106 LYS A N 1
ATOM 851 C CA . LYS A 1 106 ? -17.867 5.832 6.517 1.00 90.00 106 LYS A CA 1
ATOM 852 C C . LYS A 1 106 ? -18.901 4.743 6.812 1.00 90.00 106 LYS A C 1
ATOM 854 O O . LYS A 1 106 ? -18.756 4.022 7.796 1.00 90.00 106 LYS A O 1
ATOM 859 N N . PRO A 1 107 ? -19.919 4.568 5.945 1.00 88.31 107 PRO A N 1
ATOM 860 C CA . PRO A 1 107 ? -20.877 3.483 6.099 1.00 88.31 107 PRO A CA 1
ATOM 861 C C . PRO A 1 107 ? -20.197 2.130 5.878 1.00 88.31 107 PRO A C 1
ATOM 863 O O . PRO A 1 107 ? -19.319 1.991 5.020 1.00 88.31 107 PRO A O 1
ATOM 866 N N . THR A 1 108 ? -20.648 1.114 6.608 1.00 87.44 108 THR A N 1
ATOM 867 C CA . THR A 1 108 ? -20.228 -0.271 6.382 1.00 87.44 108 THR A CA 1
ATOM 868 C C . THR A 1 108 ? -20.697 -0.744 5.009 1.00 87.44 108 THR A C 1
ATOM 870 O O . THR A 1 108 ? -21.864 -0.565 4.650 1.00 87.44 108 THR A O 1
ATOM 873 N N . ARG A 1 109 ? -19.804 -1.375 4.243 1.00 89.06 109 ARG A N 1
ATOM 874 C CA . ARG A 1 109 ? -20.129 -2.022 2.969 1.00 89.06 109 ARG A CA 1
ATOM 875 C C . ARG A 1 109 ? -19.682 -3.489 3.017 1.00 89.06 109 ARG A C 1
ATOM 877 O O . ARG A 1 109 ? -18.685 -3.798 3.659 1.00 89.06 109 ARG A O 1
ATOM 884 N N . PRO A 1 110 ? -20.363 -4.411 2.315 1.00 85.06 110 PRO A N 1
ATOM 885 C CA . PRO A 1 110 ? -19.947 -5.817 2.258 1.00 85.06 110 PRO A CA 1
ATOM 886 C C . PRO A 1 110 ? -18.547 -6.035 1.667 1.00 85.06 110 PRO A C 1
ATOM 888 O O . PRO A 1 110 ? -17.919 -7.061 1.913 1.00 85.06 110 PRO A O 1
ATOM 891 N N . TRP A 1 111 ? -18.086 -5.088 0.848 1.00 86.44 111 TRP A N 1
ATOM 892 C CA . TRP A 1 111 ? -16.853 -5.185 0.075 1.00 86.44 111 TRP A CA 1
ATOM 893 C C . TRP A 1 111 ? -15.714 -4.320 0.609 1.00 86.44 111 TRP A C 1
ATOM 895 O O . TRP A 1 111 ? -14.679 -4.272 -0.042 1.00 86.44 111 TRP A O 1
ATOM 905 N N . ASN A 1 112 ? -15.856 -3.643 1.754 1.00 85.94 112 ASN A N 1
ATOM 906 C CA . ASN A 1 112 ? -14.776 -2.828 2.308 1.00 85.94 112 ASN A CA 1
ATOM 907 C C . ASN A 1 112 ? -14.288 -3.321 3.675 1.00 85.94 112 ASN A C 1
ATOM 909 O O . ASN A 1 112 ? -14.984 -4.008 4.418 1.00 85.94 112 ASN A O 1
ATOM 913 N N . LYS A 1 113 ? -13.056 -2.933 3.992 1.00 94.50 113 LYS A N 1
ATOM 914 C CA . LYS A 1 113 ? -12.419 -3.074 5.299 1.00 94.50 113 LYS A CA 1
ATOM 915 C C . LYS A 1 113 ? -11.823 -1.721 5.647 1.00 94.50 113 LYS A C 1
ATOM 917 O O . LYS A 1 113 ? -11.199 -1.118 4.791 1.00 94.50 113 LYS A O 1
ATOM 922 N N . ILE A 1 114 ? -11.963 -1.252 6.881 1.00 97.62 114 ILE A N 1
ATOM 923 C CA . ILE A 1 114 ? -11.299 -0.019 7.312 1.00 97.62 114 ILE A CA 1
ATOM 924 C C . ILE A 1 114 ? -10.107 -0.383 8.193 1.00 97.62 114 ILE A C 1
ATOM 926 O O . ILE A 1 114 ? -10.287 -0.991 9.246 1.00 97.62 114 ILE A O 1
ATOM 930 N N . TYR A 1 115 ? -8.903 0.004 7.774 1.00 98.38 115 TYR A N 1
ATOM 931 C CA . TYR A 1 115 ? -7.672 -0.266 8.513 1.00 98.38 115 TYR A CA 1
ATOM 932 C C . TYR A 1 115 ? -7.407 0.805 9.568 1.00 98.38 115 TYR A C 1
ATOM 934 O O . TYR A 1 115 ? -7.732 1.990 9.412 1.00 98.38 115 TYR A O 1
ATOM 942 N N . LYS A 1 116 ? -6.757 0.384 10.650 1.00 98.62 116 LYS A N 1
ATOM 943 C CA . LYS A 1 116 ? -6.375 1.258 11.758 1.00 98.62 116 LYS A CA 1
ATOM 944 C C . LYS A 1 116 ? -5.228 2.194 11.404 1.00 98.62 116 LYS A C 1
ATOM 946 O O . LYS A 1 116 ? -5.175 3.311 11.916 1.00 98.62 116 LYS A O 1
ATOM 951 N N . HIS A 1 117 ? -4.321 1.750 10.541 1.00 98.88 117 HIS A N 1
ATOM 952 C CA . HIS A 1 117 ? -3.163 2.522 10.092 1.00 98.88 117 HIS A CA 1
ATOM 953 C C . HIS A 1 117 ? -2.976 2.393 8.587 1.00 98.88 117 HIS A C 1
ATOM 955 O O . HIS A 1 117 ? -3.390 1.407 7.981 1.00 98.88 117 HIS A O 1
ATOM 961 N N . VAL A 1 118 ? -2.297 3.370 7.998 1.00 98.88 118 VAL A N 1
ATOM 962 C CA . VAL A 1 118 ? -1.803 3.288 6.621 1.00 98.88 118 VAL A CA 1
ATOM 963 C C . VAL A 1 118 ? -0.298 3.471 6.644 1.00 98.88 118 VAL A C 1
ATOM 965 O O . VAL A 1 118 ? 0.198 4.349 7.340 1.00 98.88 118 VAL A O 1
ATOM 968 N N . ILE A 1 11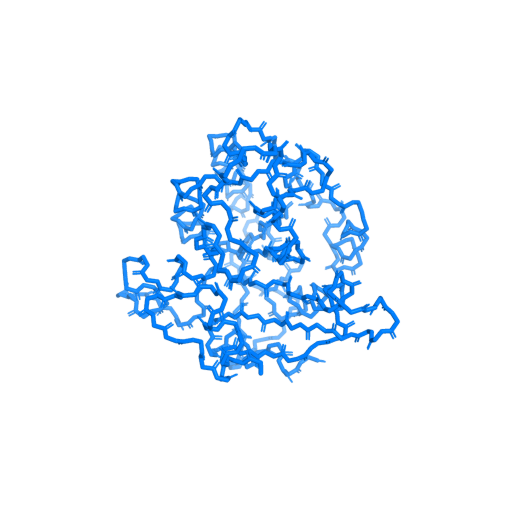9 ? 0.429 2.658 5.891 1.00 98.88 119 ILE A N 1
ATOM 969 C CA . ILE A 1 119 ? 1.865 2.795 5.668 1.00 98.88 119 ILE A CA 1
ATOM 970 C C . ILE A 1 119 ? 2.059 3.062 4.181 1.00 98.88 119 ILE A C 1
ATOM 972 O O . ILE A 1 119 ? 1.612 2.272 3.359 1.00 98.88 119 ILE A O 1
ATOM 976 N N . TYR A 1 120 ? 2.716 4.161 3.829 1.00 98.56 120 TYR A N 1
ATOM 977 C CA . TYR A 1 120 ? 3.014 4.522 2.448 1.00 98.56 120 TYR A CA 1
ATOM 978 C C . TYR A 1 120 ? 4.516 4.438 2.188 1.00 98.56 120 TYR A C 1
ATOM 980 O O . TYR A 1 120 ? 5.320 5.062 2.892 1.00 98.56 120 TYR A O 1
ATOM 988 N N . ALA A 1 121 ? 4.886 3.663 1.171 1.00 97.25 121 ALA A N 1
ATOM 989 C CA . ALA A 1 121 ? 6.273 3.364 0.848 1.00 97.25 121 ALA A CA 1
ATOM 990 C C . ALA A 1 121 ? 6.507 3.282 -0.664 1.00 97.25 121 ALA A C 1
ATOM 992 O O . ALA A 1 121 ? 5.596 2.998 -1.434 1.00 97.25 121 ALA A O 1
ATOM 993 N N . VAL A 1 122 ? 7.762 3.462 -1.072 1.00 97.19 122 VAL A N 1
ATOM 994 C CA . VAL A 1 122 ? 8.247 3.186 -2.432 1.00 97.19 122 VAL A CA 1
ATOM 995 C C . VAL A 1 122 ? 9.346 2.121 -2.290 1.00 97.19 122 VAL A C 1
ATOM 997 O O . VAL A 1 122 ? 10.481 2.469 -1.965 1.00 97.19 122 VAL A O 1
ATOM 1000 N N . PRO A 1 123 ? 9.030 0.814 -2.393 1.00 96.56 123 PRO A N 1
ATOM 1001 C CA . PRO A 1 123 ? 9.958 -0.250 -1.990 1.00 96.56 123 PRO A CA 1
ATOM 1002 C C . PRO A 1 123 ? 11.159 -0.440 -2.915 1.00 96.56 123 PRO A C 1
ATOM 1004 O O . PRO A 1 123 ? 12.172 -0.989 -2.479 1.00 96.56 123 PRO A O 1
ATOM 1007 N N . ALA A 1 124 ? 11.053 -0.051 -4.182 1.00 94.56 124 ALA A N 1
ATOM 1008 C CA . ALA A 1 124 ? 12.129 -0.146 -5.159 1.00 94.56 124 ALA A CA 1
ATOM 1009 C C . ALA A 1 124 ? 12.460 1.242 -5.703 1.00 94.56 124 ALA A C 1
ATOM 1011 O O . ALA A 1 124 ? 11.561 1.984 -6.098 1.00 94.56 124 ALA A O 1
ATOM 1012 N N . PHE A 1 125 ? 13.754 1.577 -5.725 1.00 93.56 125 PHE A N 1
ATOM 1013 C CA . PHE A 1 125 ? 14.262 2.837 -6.278 1.00 93.56 125 PHE A CA 1
ATOM 1014 C C . PHE A 1 125 ? 13.514 4.061 -5.727 1.00 93.56 125 PHE A C 1
ATOM 1016 O O . PHE A 1 125 ? 13.040 4.916 -6.477 1.00 93.56 125 PHE A O 1
ATOM 1023 N N . SER A 1 126 ? 13.380 4.106 -4.397 1.00 93.19 126 SER A N 1
ATOM 1024 C CA . SER A 1 126 ? 12.544 5.065 -3.676 1.00 93.19 126 SER A CA 1
ATOM 1025 C C . SER A 1 126 ? 12.762 6.504 -4.140 1.00 93.19 126 SER A C 1
ATOM 1027 O O . SER A 1 126 ? 13.887 6.957 -4.320 1.00 93.19 126 SER A O 1
ATOM 1029 N N . ASN A 1 127 ? 11.689 7.271 -4.299 1.00 92.00 127 ASN A N 1
ATOM 1030 C CA . ASN A 1 127 ? 11.796 8.686 -4.630 1.00 92.00 127 ASN A CA 1
ATOM 1031 C C . ASN A 1 127 ? 11.691 9.532 -3.347 1.00 92.00 127 ASN A C 1
ATOM 1033 O O . ASN A 1 127 ? 10.619 9.522 -2.733 1.00 92.00 127 ASN A O 1
ATOM 1037 N N . PRO A 1 128 ? 12.727 10.301 -2.946 1.00 92.88 128 PRO A N 1
ATOM 1038 C CA . PRO A 1 128 ? 13.959 10.625 -3.686 1.00 92.88 128 PRO A CA 1
ATOM 1039 C C . PRO A 1 128 ? 15.219 9.828 -3.288 1.00 92.88 128 PRO A C 1
ATOM 1041 O O . PRO A 1 128 ? 16.265 10.035 -3.901 1.00 92.88 128 PRO A O 1
ATOM 1044 N N . SER A 1 129 ? 15.178 8.968 -2.262 1.00 93.31 129 SER A N 1
ATOM 1045 C CA . SER A 1 129 ? 16.396 8.366 -1.677 1.00 93.31 129 SER A CA 1
ATOM 1046 C C . SER A 1 129 ? 17.128 7.366 -2.579 1.00 93.31 129 SER A C 1
ATOM 1048 O O . SER A 1 129 ? 18.273 7.011 -2.313 1.00 93.31 129 SER A O 1
ATOM 1050 N N . SER A 1 130 ? 16.482 6.913 -3.652 1.00 92.56 130 SER A N 1
ATOM 1051 C CA . SER A 1 130 ? 16.906 5.857 -4.579 1.00 92.56 130 SER A CA 1
ATOM 1052 C C . SER A 1 130 ? 17.151 4.493 -3.922 1.00 92.56 130 SER A C 1
ATOM 1054 O O . SER A 1 130 ? 17.656 3.580 -4.574 1.00 92.56 130 SER A O 1
ATOM 1056 N N . LYS A 1 131 ? 16.785 4.323 -2.645 1.00 93.25 131 LYS A N 1
ATOM 1057 C CA . LYS A 1 131 ? 16.971 3.068 -1.914 1.0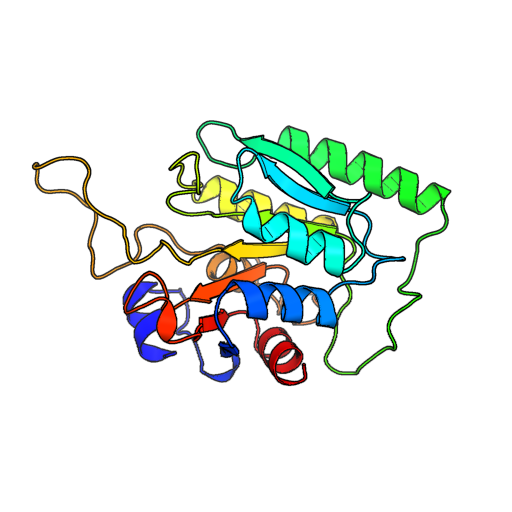0 93.25 131 LYS A CA 1
ATOM 1058 C C . LYS A 1 131 ? 15.989 1.998 -2.377 1.00 93.25 131 LYS A C 1
ATOM 1060 O O . LYS A 1 131 ? 14.849 2.292 -2.736 1.00 93.25 131 LYS A O 1
ATOM 1065 N N . THR A 1 132 ? 16.424 0.747 -2.282 1.00 94.56 132 THR A N 1
ATOM 1066 C CA . THR A 1 132 ? 15.582 -0.432 -2.496 1.00 94.56 132 THR A CA 1
ATOM 1067 C C . THR A 1 132 ? 15.505 -1.226 -1.201 1.00 94.56 132 THR A C 1
ATOM 1069 O O . THR A 1 132 ? 16.522 -1.605 -0.625 1.00 94.56 132 THR A O 1
ATOM 1072 N N . MET A 1 133 ? 14.280 -1.470 -0.746 1.00 97.19 133 MET A N 1
ATOM 1073 C CA . MET A 1 133 ? 13.984 -2.191 0.481 1.00 97.19 133 MET A CA 1
ATOM 1074 C C . MET A 1 133 ? 14.377 -3.666 0.354 1.00 97.19 133 MET A C 1
ATOM 1076 O O . MET A 1 133 ? 13.951 -4.334 -0.596 1.00 97.19 133 MET A O 1
ATOM 1080 N N . SER A 1 134 ? 15.151 -4.174 1.318 1.00 97.62 134 SER A N 1
ATOM 1081 C CA . SER A 1 134 ? 15.603 -5.573 1.337 1.00 97.62 134 SER A CA 1
ATOM 1082 C C . SER A 1 134 ? 14.426 -6.547 1.481 1.00 97.62 134 SER A C 1
ATOM 1084 O O . SER A 1 134 ? 13.389 -6.189 2.040 1.00 97.62 134 SER A O 1
ATOM 1086 N N . LEU A 1 135 ? 14.583 -7.797 1.026 1.00 97.44 135 LEU A N 1
ATOM 1087 C CA . LEU A 1 135 ? 13.550 -8.833 1.192 1.00 97.44 135 LEU A CA 1
ATOM 1088 C C . LEU A 1 135 ? 13.132 -8.985 2.661 1.00 97.44 135 LEU A C 1
ATOM 1090 O O . LEU A 1 135 ? 11.950 -8.892 2.979 1.00 97.44 135 LEU A O 1
ATOM 1094 N N . LYS A 1 136 ? 14.119 -9.100 3.557 1.00 97.69 136 LYS A N 1
ATOM 1095 C CA . LYS A 1 136 ? 13.898 -9.183 5.004 1.00 97.69 136 LYS A CA 1
ATOM 1096 C C . LYS A 1 136 ? 13.053 -8.013 5.518 1.00 97.69 136 LYS A C 1
ATOM 1098 O O . LYS A 1 136 ? 12.113 -8.219 6.277 1.00 97.69 136 LYS A O 1
ATOM 1103 N N . ARG A 1 137 ? 13.352 -6.783 5.083 1.00 98.06 137 ARG A N 1
ATOM 1104 C CA . ARG A 1 137 ? 12.609 -5.589 5.505 1.00 98.06 137 ARG A CA 1
ATOM 1105 C C . ARG A 1 137 ? 11.165 -5.597 4.995 1.00 98.06 137 ARG A C 1
ATOM 1107 O O . ARG A 1 137 ? 10.263 -5.193 5.725 1.00 98.06 137 ARG A O 1
ATOM 1114 N N . ARG A 1 138 ? 10.932 -6.085 3.771 1.00 98.50 138 ARG A N 1
ATOM 1115 C CA . ARG A 1 138 ? 9.582 -6.249 3.207 1.00 98.50 138 ARG A CA 1
ATOM 1116 C C . ARG A 1 138 ? 8.756 -7.259 4.017 1.00 98.50 138 ARG A C 1
ATOM 1118 O O . ARG A 1 138 ? 7.601 -6.979 4.325 1.00 98.50 138 ARG A O 1
ATOM 1125 N N . GLU A 1 139 ? 9.352 -8.386 4.411 1.00 98.44 139 GLU A N 1
ATOM 1126 C CA . GLU A 1 139 ? 8.714 -9.401 5.269 1.00 98.44 139 GLU A CA 1
ATOM 1127 C C . GLU A 1 139 ? 8.393 -8.852 6.668 1.00 98.44 139 GLU A C 1
ATOM 1129 O O . GLU A 1 139 ? 7.262 -8.978 7.140 1.00 98.44 139 GLU A O 1
ATOM 1134 N N . GLU A 1 140 ? 9.348 -8.168 7.309 1.00 98.50 140 GLU A N 1
ATOM 1135 C CA . GLU A 1 140 ? 9.142 -7.504 8.604 1.00 98.50 140 GLU A CA 1
ATOM 1136 C C . GLU A 1 140 ? 7.989 -6.490 8.551 1.00 98.50 140 GLU A C 1
ATOM 1138 O O . GLU A 1 140 ? 7.194 -6.403 9.492 1.00 98.50 140 GLU A O 1
ATOM 1143 N N . LEU A 1 141 ? 7.874 -5.737 7.450 1.00 98.69 141 LEU A N 1
ATOM 1144 C CA . LEU A 1 141 ? 6.809 -4.756 7.261 1.00 98.69 141 LEU A CA 1
ATOM 1145 C C . LEU A 1 141 ? 5.432 -5.416 7.143 1.00 98.69 141 LEU A C 1
ATOM 1147 O O . LEU A 1 141 ? 4.488 -4.950 7.781 1.00 98.69 141 LEU A O 1
ATOM 1151 N N . VAL A 1 142 ? 5.320 -6.515 6.389 1.00 98.69 142 VAL A N 1
ATOM 1152 C CA . VAL A 1 142 ? 4.080 -7.305 6.285 1.00 98.69 142 VAL A CA 1
ATOM 1153 C C . VAL A 1 142 ? 3.651 -7.823 7.657 1.00 98.69 142 VAL A C 1
ATOM 1155 O O . VAL A 1 142 ? 2.494 -7.656 8.046 1.00 98.69 142 VAL A O 1
ATOM 1158 N N . LEU A 1 143 ? 4.577 -8.401 8.425 1.00 98.56 143 LEU A N 1
ATOM 1159 C CA . LEU A 1 143 ? 4.280 -8.913 9.766 1.00 98.56 143 LEU A CA 1
ATOM 1160 C C . LEU A 1 143 ? 3.816 -7.798 10.713 1.00 98.56 143 LEU A C 1
ATOM 1162 O O . LEU A 1 143 ? 2.826 -7.970 11.426 1.00 98.56 143 LEU A O 1
ATOM 1166 N N . LEU A 1 144 ? 4.474 -6.635 10.681 1.00 98.75 144 LEU A N 1
ATOM 1167 C CA . LEU A 1 144 ? 4.062 -5.470 11.464 1.00 98.75 144 LEU A CA 1
ATOM 1168 C C . LEU A 1 144 ? 2.663 -4.980 11.061 1.00 98.75 144 LEU A C 1
ATOM 1170 O O . LEU A 1 144 ? 1.839 -4.681 11.925 1.00 98.75 144 LEU A O 1
ATOM 1174 N N . ALA A 1 145 ? 2.377 -4.907 9.760 1.00 98.69 145 ALA A N 1
ATOM 1175 C CA . ALA A 1 145 ? 1.084 -4.448 9.272 1.00 98.69 145 ALA A CA 1
ATOM 1176 C C . ALA A 1 145 ? -0.058 -5.373 9.703 1.00 98.69 145 ALA A C 1
ATOM 1178 O O . ALA A 1 145 ? -1.128 -4.895 10.074 1.00 98.69 145 ALA A O 1
ATOM 1179 N N . ARG A 1 146 ? 0.178 -6.687 9.741 1.00 97.81 146 ARG A N 1
ATOM 1180 C CA . ARG A 1 146 ? -0.786 -7.657 10.276 1.00 97.81 146 ARG A CA 1
ATOM 1181 C C . ARG A 1 146 ? -1.012 -7.473 11.778 1.00 97.81 146 ARG A C 1
ATOM 1183 O O . ARG A 1 146 ? -2.156 -7.504 12.218 1.00 97.81 146 ARG A O 1
ATOM 1190 N N . GLU A 1 147 ? 0.055 -7.255 12.549 1.00 98.06 147 GLU A N 1
ATOM 1191 C CA . GLU A 1 147 ? -0.010 -7.074 14.008 1.00 98.06 147 GLU A CA 1
ATOM 1192 C C . GLU A 1 147 ? -0.851 -5.855 14.419 1.00 98.06 147 GLU A C 1
ATOM 1194 O O . GLU A 1 147 ? -1.612 -5.930 15.383 1.00 98.06 147 GLU A O 1
ATOM 1199 N N . TYR A 1 148 ? -0.743 -4.746 13.680 1.00 98.50 148 TYR A N 1
ATOM 1200 C CA . TYR A 1 148 ? -1.414 -3.482 14.013 1.00 98.50 148 TYR A CA 1
ATOM 1201 C C . TYR A 1 148 ? -2.610 -3.144 13.115 1.00 98.50 148 TYR A C 1
ATOM 1203 O O . TYR A 1 148 ? -3.148 -2.042 13.209 1.00 98.50 148 TYR A O 1
ATOM 1211 N N . ASP A 1 149 ? -3.045 -4.075 12.261 1.00 98.31 149 ASP A N 1
ATOM 1212 C CA . ASP A 1 149 ? -4.111 -3.862 11.273 1.00 98.31 149 ASP A CA 1
ATOM 1213 C C . ASP A 1 149 ? -3.869 -2.608 10.408 1.00 98.31 149 ASP A C 1
ATOM 1215 O O . ASP A 1 149 ? -4.684 -1.685 10.321 1.00 98.31 149 ASP A O 1
ATOM 1219 N N . ALA A 1 150 ? -2.687 -2.565 9.792 1.00 98.81 150 ALA A N 1
ATOM 1220 C CA . ALA A 1 150 ? -2.270 -1.521 8.869 1.00 98.81 150 ALA A CA 1
ATOM 1221 C C . ALA A 1 150 ? -2.441 -1.960 7.409 1.00 98.81 150 ALA A C 1
ATOM 1223 O O . ALA A 1 150 ? -2.206 -3.123 7.073 1.00 98.81 150 ALA A O 1
ATOM 1224 N N . LEU A 1 151 ? -2.792 -1.012 6.541 1.00 98.88 151 LEU A N 1
ATOM 1225 C CA . LEU A 1 151 ? -2.697 -1.153 5.091 1.00 98.88 151 LEU A CA 1
ATOM 1226 C C . LEU A 1 151 ? -1.356 -0.595 4.611 1.00 98.88 151 LEU A C 1
ATOM 1228 O O . LEU A 1 151 ? -1.085 0.590 4.790 1.00 98.88 151 LEU A O 1
ATOM 1232 N N . ILE A 1 152 ? -0.541 -1.420 3.966 1.00 98.88 152 ILE A N 1
ATOM 1233 C CA . ILE A 1 152 ? 0.668 -0.991 3.266 1.00 98.88 152 ILE A CA 1
ATOM 1234 C C . ILE A 1 152 ? 0.293 -0.642 1.828 1.00 98.88 152 ILE A C 1
ATOM 1236 O O . ILE A 1 152 ? -0.117 -1.512 1.067 1.00 98.88 152 ILE A O 1
ATOM 1240 N N . ILE A 1 153 ? 0.475 0.614 1.445 1.00 98.81 153 ILE A N 1
ATOM 1241 C CA . ILE A 1 153 ? 0.337 1.092 0.072 1.00 98.81 153 ILE A CA 1
ATOM 1242 C C . ILE A 1 153 ? 1.742 1.287 -0.494 1.00 98.81 153 ILE A C 1
ATOM 1244 O O . ILE A 1 153 ? 2.486 2.151 -0.018 1.00 98.81 153 ILE A O 1
ATOM 1248 N N . THR A 1 154 ? 2.110 0.480 -1.489 1.00 98.44 154 THR A N 1
ATOM 1249 C CA . THR A 1 154 ? 3.404 0.590 -2.169 1.00 98.44 154 THR A CA 1
ATOM 1250 C C . THR A 1 154 ? 3.263 1.257 -3.525 1.00 98.44 154 THR A C 1
ATOM 1252 O O . THR A 1 154 ? 2.515 0.795 -4.377 1.00 98.44 154 THR A O 1
ATOM 1255 N N . ASP A 1 155 ? 4.004 2.335 -3.751 1.00 96.44 155 ASP A N 1
ATOM 1256 C CA . ASP A 1 155 ? 4.166 2.922 -5.080 1.00 96.44 155 ASP A CA 1
ATOM 1257 C C . ASP A 1 155 ? 5.227 2.119 -5.850 1.00 96.44 155 ASP A C 1
ATOM 1259 O O . ASP A 1 155 ? 6.421 2.399 -5.778 1.00 96.44 155 ASP A O 1
ATOM 1263 N N . ASP A 1 156 ? 4.784 1.119 -6.612 1.00 96.75 156 ASP A N 1
ATOM 1264 C CA . ASP A 1 156 ? 5.649 0.198 -7.373 1.00 96.75 156 ASP A CA 1
ATOM 1265 C C . ASP A 1 156 ? 5.876 0.689 -8.821 1.00 96.75 156 ASP A C 1
ATOM 1267 O O . ASP A 1 156 ? 6.122 -0.062 -9.765 1.00 96.75 156 ASP A O 1
ATOM 1271 N N . VAL A 1 157 ? 5.777 2.006 -9.028 1.00 94.81 157 VAL A N 1
ATOM 1272 C CA . VAL A 1 157 ? 5.822 2.657 -10.351 1.00 94.81 157 VAL A CA 1
ATOM 1273 C C . VAL A 1 157 ? 7.207 2.644 -11.012 1.00 94.81 157 VAL A C 1
ATOM 1275 O O . VAL A 1 157 ? 7.323 3.035 -12.177 1.00 94.81 157 VAL A O 1
ATOM 1278 N N . TYR A 1 158 ? 8.247 2.239 -10.278 1.00 94.00 158 TYR A N 1
ATOM 1279 C CA . TYR A 1 158 ? 9.643 2.220 -10.722 1.00 94.00 158 TYR A CA 1
ATOM 1280 C C . TYR A 1 158 ? 10.210 0.807 -10.909 1.00 94.00 158 TYR A C 1
ATOM 1282 O O . TYR A 1 158 ? 11.351 0.683 -11.339 1.00 94.00 158 TYR A O 1
ATOM 1290 N N . ASP A 1 159 ? 9.451 -0.255 -10.634 1.00 93.25 159 ASP A N 1
ATOM 1291 C CA . ASP A 1 159 ? 9.974 -1.631 -10.670 1.00 93.25 159 ASP A CA 1
ATOM 1292 C C . ASP A 1 159 ? 10.555 -2.015 -12.041 1.00 93.25 159 ASP A C 1
ATOM 1294 O O . ASP A 1 159 ? 11.607 -2.643 -12.131 1.00 93.25 159 ASP A O 1
ATOM 1298 N N . PHE A 1 160 ? 9.920 -1.552 -13.120 1.00 91.94 160 PHE A N 1
ATOM 1299 C CA . PHE A 1 160 ? 10.358 -1.778 -14.504 1.00 91.94 160 PHE A CA 1
ATOM 1300 C C . PHE A 1 160 ? 11.587 -0.943 -14.915 1.00 91.94 160 PHE A C 1
ATOM 1302 O O . PHE A 1 160 ? 12.021 -1.010 -16.062 1.00 91.94 160 PHE A O 1
ATOM 1309 N N . LEU A 1 161 ? 12.136 -0.134 -14.004 1.00 89.81 161 LEU A N 1
ATOM 1310 C CA . LEU A 1 161 ? 13.251 0.794 -14.227 1.00 89.81 161 LEU A CA 1
ATOM 1311 C C . LEU A 1 161 ? 14.552 0.323 -13.549 1.00 89.81 161 LEU A C 1
ATOM 1313 O O . LEU A 1 161 ? 15.381 1.129 -13.124 1.00 89.81 161 LEU A O 1
ATOM 1317 N N . GLN A 1 162 ? 14.734 -0.989 -13.421 1.00 87.06 162 GLN A N 1
ATOM 1318 C CA . GLN A 1 162 ? 15.910 -1.598 -12.800 1.00 87.06 162 GLN A CA 1
ATOM 1319 C C . GLN A 1 162 ? 17.092 -1.682 -13.778 1.00 87.06 162 GLN A C 1
ATOM 1321 O O . GLN A 1 162 ? 17.336 -2.697 -14.425 1.00 87.06 162 GLN A O 1
ATOM 1326 N N . TRP A 1 163 ? 17.850 -0.592 -13.890 1.00 81.56 163 TRP A N 1
ATOM 1327 C CA . TRP A 1 163 ? 19.072 -0.571 -14.695 1.00 81.56 163 TRP A CA 1
ATOM 1328 C C . TRP A 1 163 ? 20.316 -0.929 -13.883 1.00 81.56 163 TRP A C 1
ATOM 1330 O O . TRP A 1 163 ? 20.457 -0.493 -12.736 1.00 81.56 163 TRP A O 1
ATOM 1340 N N . PRO A 1 164 ? 21.264 -1.670 -14.479 1.00 75.88 164 PRO A N 1
ATOM 1341 C CA . PRO A 1 164 ? 22.548 -1.902 -13.847 1.00 75.88 164 PRO A CA 1
ATOM 1342 C C . PRO A 1 164 ? 23.317 -0.598 -13.659 1.00 75.88 164 PRO A C 1
ATOM 1344 O O . PRO A 1 164 ? 23.473 0.196 -14.583 1.00 75.88 164 PRO A O 1
ATOM 1347 N N . SER A 1 165 ? 23.852 -0.406 -12.456 1.00 70.56 165 SER A N 1
ATOM 1348 C CA . SER A 1 165 ? 24.725 0.724 -12.127 1.00 70.56 165 SER A CA 1
ATOM 1349 C C . SER A 1 165 ? 26.166 0.540 -12.623 1.00 70.56 165 SER A C 1
ATOM 1351 O O . SER A 1 165 ? 26.928 1.503 -12.665 1.00 70.56 165 SER A O 1
ATOM 1353 N N . SER A 1 166 ? 26.542 -0.684 -13.010 1.00 69.88 166 SER A N 1
ATOM 1354 C CA . SER A 1 166 ? 27.868 -1.042 -13.524 1.00 69.88 166 SER A CA 1
ATOM 1355 C C . SER A 1 166 ? 27.779 -1.581 -14.951 1.00 69.88 166 SER A C 1
ATOM 1357 O O . SER A 1 166 ? 26.855 -2.315 -15.287 1.00 69.88 166 SER A O 1
ATOM 1359 N N . LEU A 1 167 ? 28.785 -1.263 -15.772 1.00 66.44 167 LEU A N 1
ATOM 1360 C CA . LEU A 1 167 ? 28.956 -1.791 -17.134 1.00 66.44 167 LEU A CA 1
ATOM 1361 C C . LEU A 1 167 ? 29.462 -3.246 -17.158 1.00 66.44 167 LEU A C 1
ATOM 1363 O O . LEU A 1 167 ? 29.552 -3.850 -18.225 1.00 66.44 167 LEU A O 1
ATOM 1367 N N . SER A 1 168 ? 29.822 -3.814 -16.003 1.00 66.88 168 SER A N 1
ATOM 1368 C CA . SER A 1 168 ? 30.111 -5.246 -15.875 1.00 66.88 168 SER A CA 1
ATOM 1369 C C . SER A 1 168 ? 28.832 -6.072 -16.068 1.00 66.88 168 SER A C 1
ATOM 1371 O O . SER A 1 168 ? 27.775 -5.588 -15.662 1.00 66.88 168 SER A O 1
ATOM 1373 N N . PRO A 1 169 ? 28.901 -7.319 -16.581 1.00 57.72 169 PRO A N 1
ATOM 1374 C CA . PRO A 1 169 ? 27.735 -8.196 -16.688 1.00 57.72 169 PRO A CA 1
ATOM 1375 C C . PRO A 1 169 ? 27.031 -8.281 -15.332 1.00 57.72 169 PRO A C 1
ATOM 1377 O O . PRO A 1 169 ? 27.578 -8.812 -14.365 1.00 57.72 169 PRO A O 1
ATOM 1380 N N . SER A 1 170 ? 25.873 -7.639 -15.235 1.00 58.56 170 SER A N 1
ATOM 1381 C CA . SER A 1 170 ? 25.140 -7.497 -13.985 1.00 58.56 170 SER A CA 1
ATOM 1382 C C . SER A 1 170 ? 24.127 -8.627 -13.848 1.00 58.56 170 SER A C 1
ATOM 1384 O O . SER A 1 170 ? 23.640 -9.147 -14.848 1.00 58.56 170 SER A O 1
ATOM 1386 N N . VAL A 1 171 ? 23.755 -8.939 -12.610 1.00 60.81 171 VAL A N 1
ATOM 1387 C CA . VAL A 1 171 ? 22.680 -9.890 -12.285 1.00 60.81 171 VAL A CA 1
ATOM 1388 C C . VAL A 1 171 ? 21.284 -9.253 -12.447 1.00 60.81 171 VAL A C 1
ATOM 1390 O O . VAL A 1 171 ? 20.277 -9.937 -12.323 1.00 60.81 171 VAL A O 1
ATOM 1393 N N . LEU A 1 172 ? 21.193 -7.944 -12.720 1.00 67.31 172 LEU A N 1
ATOM 1394 C CA . LEU A 1 172 ? 19.914 -7.261 -12.913 1.00 67.31 172 LEU A CA 1
ATOM 1395 C C . LEU A 1 172 ? 19.409 -7.492 -14.341 1.00 67.31 172 LEU A C 1
ATOM 1397 O O . LEU A 1 172 ? 20.003 -7.016 -15.310 1.00 67.31 172 LEU A O 1
ATOM 1401 N N . SER A 1 173 ? 18.306 -8.230 -14.447 1.00 74.75 173 SER A N 1
ATOM 1402 C CA . SER A 1 173 ? 17.524 -8.373 -15.673 1.00 74.75 173 SER A CA 1
ATOM 1403 C C . SER A 1 173 ? 16.595 -7.171 -15.831 1.00 74.75 173 SER A C 1
ATOM 1405 O O . SER A 1 173 ? 16.106 -6.642 -14.844 1.00 74.75 173 SER A O 1
ATOM 1407 N N . ILE A 1 174 ? 16.307 -6.739 -17.057 1.00 81.50 174 ILE A N 1
ATOM 1408 C CA . ILE A 1 174 ? 15.199 -5.799 -17.320 1.00 81.50 174 ILE A CA 1
ATOM 1409 C C . ILE A 1 174 ? 13.875 -6.534 -17.577 1.00 81.50 174 ILE A C 1
ATOM 1411 O O . ILE A 1 174 ? 12.826 -5.902 -17.661 1.00 81.50 174 ILE A O 1
ATOM 1415 N N . GLU A 1 175 ? 13.928 -7.859 -17.721 1.00 86.50 175 GLU A N 1
ATOM 1416 C CA . GLU A 1 175 ? 12.789 -8.714 -18.066 1.00 86.50 175 GLU A CA 1
ATOM 1417 C C . GLU A 1 175 ? 12.118 -9.321 -16.827 1.00 86.50 175 GLU A C 1
ATOM 1419 O O . GLU A 1 175 ? 10.944 -9.679 -16.891 1.00 86.50 175 GLU A O 1
ATOM 1424 N N . GLU A 1 176 ? 12.837 -9.397 -15.702 1.00 90.88 176 GLU A N 1
ATOM 1425 C CA . GLU A 1 176 ? 12.395 -10.068 -14.473 1.00 90.88 176 GLU A CA 1
ATOM 1426 C C . GLU A 1 176 ? 12.745 -9.248 -13.233 1.00 90.88 176 GLU A C 1
ATOM 1428 O O . GLU A 1 176 ? 13.892 -8.827 -13.073 1.00 90.88 176 GLU A O 1
ATOM 1433 N N . ALA A 1 177 ? 11.785 -9.052 -12.331 1.00 92.06 177 ALA A N 1
ATOM 1434 C CA . ALA A 1 177 ? 11.953 -8.288 -11.102 1.00 92.06 177 ALA A CA 1
ATOM 1435 C C . ALA A 1 177 ? 13.076 -8.849 -10.214 1.00 92.06 177 ALA A C 1
ATOM 1437 O O . ALA A 1 177 ? 13.146 -10.043 -9.936 1.00 92.06 177 ALA A O 1
ATOM 1438 N N . SER A 1 178 ? 13.927 -7.961 -9.699 1.00 89.31 178 SER A N 1
ATOM 1439 C CA . SER A 1 178 ? 15.051 -8.347 -8.831 1.00 89.31 178 SER A CA 1
ATOM 1440 C C . SER A 1 178 ? 14.646 -8.834 -7.433 1.00 89.31 178 SER A C 1
ATOM 1442 O O . SER A 1 178 ? 15.397 -9.573 -6.798 1.00 89.31 178 SER A O 1
ATOM 1444 N N . LEU A 1 179 ? 13.482 -8.411 -6.931 1.00 93.88 179 LEU A N 1
ATOM 1445 C CA . LEU A 1 179 ? 12.946 -8.777 -5.618 1.00 93.88 179 LEU A CA 1
ATOM 1446 C C . LEU A 1 179 ? 11.415 -8.899 -5.687 1.00 93.88 179 LEU A C 1
ATOM 1448 O O . LEU A 1 179 ? 10.783 -8.087 -6.368 1.00 93.88 179 LEU A O 1
ATOM 1452 N N . PRO A 1 180 ? 10.796 -9.824 -4.927 1.00 96.19 180 PRO A N 1
ATOM 1453 C CA . PRO A 1 180 ? 9.341 -9.933 -4.862 1.00 96.19 180 PRO A CA 1
ATOM 1454 C C . PRO A 1 180 ? 8.734 -8.687 -4.209 1.00 96.19 180 PRO A C 1
ATOM 1456 O O . PRO A 1 180 ? 9.293 -8.136 -3.251 1.00 96.19 180 PRO A O 1
ATOM 1459 N N . ARG A 1 181 ? 7.583 -8.223 -4.704 1.00 97.38 181 ARG A N 1
ATOM 1460 C CA . ARG A 1 181 ? 6.897 -7.050 -4.137 1.00 97.38 181 ARG A CA 1
ATOM 1461 C C . ARG A 1 181 ? 6.278 -7.367 -2.783 1.00 97.38 181 ARG A C 1
ATOM 1463 O O . ARG A 1 181 ? 6.006 -8.517 -2.451 1.00 97.38 181 ARG A O 1
ATOM 1470 N N . ILE A 1 182 ? 5.959 -6.320 -2.026 1.00 98.38 182 ILE A N 1
ATOM 1471 C CA . ILE A 1 182 ? 5.275 -6.452 -0.731 1.00 98.38 182 ILE A CA 1
ATOM 1472 C C . ILE A 1 182 ? 3.882 -7.089 -0.885 1.00 98.38 182 ILE A C 1
ATOM 1474 O O . ILE A 1 182 ? 3.468 -7.856 -0.016 1.00 98.38 182 ILE A O 1
ATOM 1478 N N . VAL A 1 183 ? 3.176 -6.832 -1.995 1.00 98.25 183 VAL A N 1
ATOM 1479 C CA . VAL A 1 183 ? 1.894 -7.498 -2.302 1.00 98.25 183 VAL A CA 1
ATOM 1480 C C . VAL A 1 183 ? 2.046 -9.002 -2.534 1.00 98.25 183 VAL A C 1
ATOM 1482 O O . VAL A 1 183 ? 1.185 -9.781 -2.131 1.00 98.25 183 VAL A O 1
ATOM 1485 N N . ASP A 1 184 ? 3.161 -9.427 -3.129 1.00 97.75 184 ASP A N 1
ATOM 1486 C CA . ASP A 1 184 ? 3.439 -10.844 -3.361 1.00 97.75 184 ASP A CA 1
ATOM 1487 C C . ASP A 1 184 ? 3.838 -11.527 -2.043 1.00 97.75 184 ASP A C 1
ATOM 1489 O O . ASP A 1 184 ? 3.343 -12.609 -1.733 1.00 97.75 184 ASP A O 1
ATOM 1493 N N . ILE A 1 185 ? 4.646 -10.854 -1.214 1.00 97.94 185 ILE A N 1
ATOM 1494 C CA . ILE A 1 185 ? 5.048 -11.336 0.117 1.00 97.94 185 ILE A CA 1
ATOM 1495 C C . ILE A 1 185 ? 3.840 -11.507 1.038 1.00 97.94 185 ILE A C 1
ATOM 1497 O O . ILE A 1 185 ? 3.682 -12.562 1.650 1.00 97.94 185 ILE A O 1
ATOM 1501 N N . ASP A 1 186 ? 2.947 -10.516 1.118 1.00 97.75 186 ASP A N 1
ATOM 1502 C CA . ASP A 1 186 ? 1.738 -10.636 1.944 1.00 97.75 186 ASP A CA 1
ATOM 1503 C C . ASP A 1 186 ? 0.800 -11.748 1.465 1.00 97.75 186 ASP A C 1
ATOM 1505 O O . ASP A 1 186 ? -0.007 -12.242 2.248 1.00 97.75 186 ASP A O 1
ATOM 1509 N N . ARG A 1 187 ? 0.919 -12.189 0.209 1.00 94.88 187 ARG A N 1
ATOM 1510 C CA . ARG A 1 187 ? 0.146 -13.314 -0.316 1.00 94.88 187 ARG A CA 1
ATOM 1511 C C . ARG A 1 187 ? 0.699 -14.670 0.120 1.00 94.88 187 ARG A C 1
ATOM 1513 O O . ARG A 1 187 ? -0.101 -15.544 0.429 1.00 94.88 187 ARG A O 1
ATOM 1520 N N . TYR A 1 188 ? 2.015 -14.881 0.129 1.00 91.75 188 TYR A N 1
ATOM 1521 C CA . TYR A 1 188 ? 2.567 -16.209 0.442 1.00 91.75 188 TYR A CA 1
ATOM 1522 C C . TYR A 1 188 ? 2.977 -16.373 1.912 1.00 91.75 188 TYR A C 1
ATOM 1524 O O . TYR A 1 188 ? 2.964 -17.489 2.432 1.00 91.75 188 TYR A O 1
ATOM 1532 N N . LEU A 1 189 ? 3.339 -15.286 2.602 1.00 94.88 189 LEU A N 1
ATOM 1533 C CA . LEU A 1 189 ? 3.872 -15.363 3.960 1.00 94.88 189 LEU A CA 1
ATOM 1534 C C . LEU A 1 189 ? 2.793 -15.851 4.936 1.00 94.88 189 LEU A C 1
ATOM 1536 O O . LEU A 1 189 ? 1.741 -15.217 5.071 1.00 94.88 189 LEU A O 1
ATOM 1540 N N . ASP A 1 190 ? 3.065 -16.960 5.625 1.00 93.25 190 ASP A N 1
ATOM 1541 C CA . ASP A 1 190 ? 2.192 -17.604 6.619 1.00 93.25 190 ASP A CA 1
ATOM 1542 C C . ASP A 1 190 ? 0.755 -17.883 6.131 1.00 93.25 190 ASP A C 1
ATOM 1544 O O . ASP A 1 190 ? -0.200 -17.742 6.892 1.00 93.25 190 ASP A O 1
ATOM 1548 N N . GLY A 1 191 ? 0.580 -18.247 4.854 1.00 92.44 191 GLY A N 1
ATOM 1549 C CA . GLY A 1 191 ? -0.743 -18.507 4.255 1.00 92.44 191 GLY A CA 1
ATOM 1550 C C . GLY A 1 191 ? -1.497 -17.246 3.812 1.00 92.44 191 GLY A C 1
ATOM 1551 O O . GLY A 1 191 ? -2.662 -17.308 3.425 1.00 92.44 191 GLY A O 1
ATOM 1552 N N . GLY A 1 192 ? -0.842 -16.088 3.872 1.00 94.50 192 GLY A N 1
ATOM 1553 C CA . GLY A 1 192 ? -1.317 -14.855 3.263 1.00 94.50 192 GLY A CA 1
ATOM 1554 C C . GLY A 1 192 ? -2.655 -14.357 3.776 1.00 94.50 192 GLY A C 1
ATOM 1555 O O . GLY A 1 192 ? -2.930 -14.394 4.974 1.00 94.50 192 GLY A O 1
ATOM 1556 N N . ALA A 1 193 ? -3.504 -13.875 2.871 1.00 93.62 193 ALA A N 1
ATOM 1557 C CA . ALA A 1 193 ? -4.847 -13.400 3.199 1.00 93.62 193 ALA A CA 1
ATOM 1558 C C . ALA A 1 193 ? -5.827 -14.525 3.594 1.00 93.62 193 ALA A C 1
ATOM 1560 O O . ALA A 1 193 ? -6.899 -14.225 4.114 1.00 93.62 193 ALA A O 1
ATOM 1561 N N . GLU A 1 194 ? -5.457 -15.793 3.393 1.00 94.38 194 GLU A N 1
ATOM 1562 C CA . GLU A 1 194 ? -6.265 -16.979 3.725 1.00 94.38 194 GLU A CA 1
ATOM 1563 C C . GLU A 1 194 ? -5.799 -17.689 5.005 1.00 94.38 194 GLU A C 1
ATOM 1565 O O . GLU A 1 194 ? -6.376 -18.695 5.419 1.00 94.38 194 GLU A O 1
ATOM 1570 N N . ARG A 1 195 ? -4.762 -17.158 5.663 1.00 95.06 195 ARG A N 1
ATOM 1571 C CA . ARG A 1 195 ? -4.265 -17.660 6.948 1.00 95.06 195 ARG A CA 1
ATOM 1572 C C . ARG A 1 195 ? -5.384 -17.754 7.988 1.00 95.06 195 ARG A C 1
ATOM 1574 O O . ARG A 1 195 ? -6.352 -16.990 7.971 1.00 95.06 195 ARG A O 1
ATOM 1581 N N . HIS A 1 196 ? -5.212 -18.644 8.960 1.00 94.12 196 HIS A N 1
ATOM 1582 C CA . HIS A 1 196 ? -6.185 -18.816 10.036 1.00 94.12 196 HIS A CA 1
ATOM 1583 C C . HIS A 1 196 ? -6.465 -17.485 10.763 1.00 94.12 196 HIS A C 1
ATOM 1585 O O . HIS A 1 196 ? -5.557 -16.863 11.316 1.00 94.12 196 HIS A O 1
ATOM 1591 N N . GLY A 1 197 ? -7.733 -17.067 10.777 1.00 91.44 197 GLY A N 1
ATOM 1592 C CA . GLY A 1 197 ? -8.184 -15.823 11.408 1.00 91.44 197 GLY A CA 1
ATOM 1593 C C . GLY A 1 197 ? -8.067 -14.562 10.542 1.00 91.44 197 GLY A C 1
ATOM 1594 O O . GLY A 1 197 ? -8.376 -13.481 11.036 1.00 91.44 197 GLY A O 1
ATOM 1595 N N . ALA A 1 198 ? -7.644 -14.665 9.277 1.00 94.44 198 ALA A N 1
ATOM 1596 C CA . ALA A 1 198 ? -7.688 -13.539 8.347 1.00 94.44 198 ALA A CA 1
ATOM 1597 C C . ALA A 1 198 ? -9.078 -13.330 7.728 1.00 94.44 198 ALA A C 1
ATOM 1599 O O . ALA A 1 198 ? -9.907 -14.233 7.645 1.00 94.44 198 ALA A O 1
ATOM 1600 N N . ASP A 1 199 ? -9.312 -12.104 7.268 1.00 94.56 199 ASP A N 1
ATOM 1601 C CA . ASP A 1 199 ? -10.563 -11.640 6.659 1.00 94.56 199 ASP A CA 1
ATOM 1602 C C . ASP A 1 199 ? -10.572 -11.738 5.118 1.00 94.56 199 ASP A C 1
ATOM 1604 O O . ASP A 1 199 ? -11.580 -11.426 4.472 1.00 94.56 199 ASP A O 1
ATOM 1608 N N . GLY A 1 200 ? -9.469 -12.182 4.508 1.00 95.94 200 GLY A N 1
ATOM 1609 C CA . GLY A 1 200 ? -9.304 -12.281 3.057 1.00 95.94 200 GLY A CA 1
ATOM 1610 C C . GLY A 1 200 ? -8.942 -10.975 2.343 1.00 95.94 200 GLY A C 1
ATOM 1611 O O . GLY A 1 200 ? -8.761 -11.009 1.130 1.00 95.94 200 GLY A O 1
ATOM 1612 N N . PHE A 1 201 ? -8.834 -9.833 3.035 1.00 96.69 201 PHE A N 1
ATOM 1613 C CA . PHE A 1 201 ? -8.450 -8.565 2.396 1.00 96.69 201 PHE A CA 1
ATOM 1614 C C . PHE A 1 201 ? -6.936 -8.411 2.233 1.00 96.69 201 PHE A C 1
ATOM 1616 O O . PHE A 1 201 ? -6.496 -7.737 1.303 1.00 96.69 201 PHE A O 1
ATOM 1623 N N . GLY A 1 202 ? -6.147 -9.056 3.095 1.00 97.12 202 GLY A N 1
ATOM 1624 C CA . GLY A 1 202 ? -4.702 -8.832 3.171 1.00 97.12 202 GLY A CA 1
ATOM 1625 C C . GLY A 1 202 ? -4.363 -7.518 3.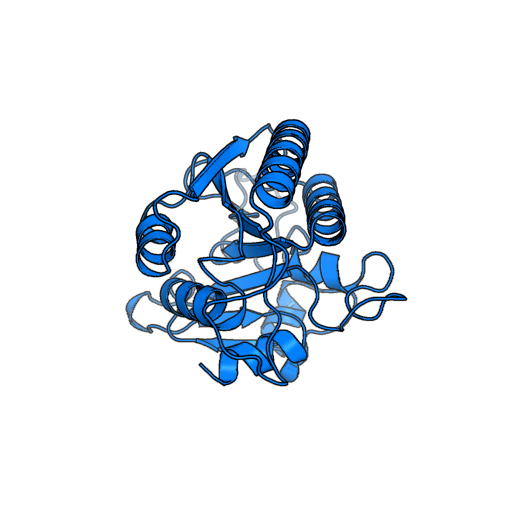881 1.00 97.12 202 GLY A C 1
ATOM 1626 O O . GLY A 1 202 ? -5.214 -6.890 4.516 1.00 97.12 202 GLY A O 1
ATOM 1627 N N . ASN A 1 203 ? -3.103 -7.116 3.806 1.00 98.44 203 ASN A N 1
ATOM 1628 C CA . ASN A 1 203 ? -2.546 -5.937 4.463 1.00 98.44 203 ASN A CA 1
ATOM 1629 C C . ASN A 1 203 ? -1.618 -5.135 3.541 1.00 98.44 203 ASN A C 1
ATOM 1631 O O . ASN A 1 203 ? -1.057 -4.139 3.990 1.00 98.44 203 ASN A O 1
ATOM 1635 N N . SER A 1 204 ? -1.457 -5.517 2.273 1.00 98.50 204 SER A N 1
ATOM 1636 C CA . SER A 1 204 ? -0.682 -4.741 1.306 1.00 98.50 204 SER A CA 1
ATOM 1637 C C . SER A 1 204 ? -1.356 -4.623 -0.059 1.00 98.50 204 SER A C 1
ATOM 1639 O O . SER A 1 204 ? -2.132 -5.480 -0.484 1.00 98.50 204 SER A O 1
ATOM 1641 N N . VAL A 1 205 ? -1.043 -3.522 -0.738 1.00 98.62 205 VAL A N 1
ATOM 1642 C CA . VAL A 1 205 ? -1.528 -3.193 -2.073 1.00 98.62 205 VAL A CA 1
ATOM 1643 C C . VAL A 1 205 ? -0.422 -2.543 -2.890 1.00 98.62 205 VAL A C 1
ATOM 1645 O O . VAL A 1 205 ? 0.255 -1.630 -2.417 1.00 98.62 205 VAL A O 1
ATOM 1648 N N . SER A 1 206 ? -0.264 -3.013 -4.124 1.00 98.62 206 SER A N 1
ATOM 1649 C CA . SER A 1 206 ? 0.645 -2.440 -5.111 1.00 98.62 206 SER A CA 1
ATOM 1650 C C . SER A 1 206 ? -0.083 -1.380 -5.933 1.00 98.62 206 SER A C 1
ATOM 1652 O O . SER A 1 206 ? -1.146 -1.625 -6.513 1.00 98.62 206 SER A O 1
ATOM 1654 N N . ASN A 1 207 ? 0.491 -0.182 -5.969 1.00 97.81 207 ASN A N 1
ATOM 1655 C CA . ASN A 1 207 ? 0.014 0.965 -6.722 1.00 97.81 207 ASN A CA 1
ATOM 1656 C C . ASN A 1 207 ? 0.872 1.159 -7.980 1.00 97.81 207 ASN A C 1
ATOM 1658 O O . ASN A 1 207 ? 1.963 1.731 -7.939 1.00 97.81 207 ASN A O 1
ATOM 1662 N N . GLY A 1 208 ? 0.367 0.668 -9.110 1.00 97.12 208 GLY A N 1
ATOM 1663 C CA . GLY A 1 208 ? 1.051 0.688 -10.397 1.00 97.12 208 GLY A CA 1
ATOM 1664 C C . GLY A 1 208 ? 0.607 1.828 -11.314 1.00 97.12 208 GLY A C 1
ATOM 1665 O O . GLY A 1 208 ? -0.494 2.379 -11.218 1.00 97.12 208 GLY A O 1
ATOM 1666 N N . SER A 1 209 ? 1.471 2.197 -12.262 1.00 97.31 209 SER A N 1
ATOM 1667 C CA . SER A 1 209 ? 1.191 3.265 -13.226 1.00 97.31 209 SER A CA 1
ATOM 1668 C C . SER A 1 209 ? 1.945 3.070 -14.531 1.00 97.31 209 SER A C 1
ATOM 1670 O O . SER A 1 209 ? 3.152 2.847 -14.538 1.00 97.31 209 SER A O 1
ATOM 1672 N N . PHE A 1 210 ? 1.268 3.300 -15.656 1.00 96.94 210 PHE A N 1
ATOM 1673 C CA . PHE A 1 210 ? 1.926 3.351 -16.963 1.00 96.94 210 PHE A CA 1
ATOM 1674 C C . PHE A 1 210 ? 2.667 4.666 -17.224 1.00 96.94 210 PHE A C 1
ATOM 1676 O O . PHE A 1 210 ? 3.317 4.819 -18.257 1.00 96.94 210 PHE A O 1
ATOM 1683 N N . SER A 1 211 ? 2.614 5.625 -16.295 1.00 96.25 211 SER A N 1
ATOM 1684 C CA . SER A 1 211 ? 3.208 6.956 -16.482 1.00 96.25 211 SER A CA 1
ATOM 1685 C C . SER A 1 211 ? 4.724 6.936 -16.670 1.00 96.25 211 SER A C 1
ATOM 1687 O O . SER A 1 211 ? 5.263 7.860 -17.274 1.00 96.25 211 SER A O 1
ATOM 1689 N N . LYS A 1 212 ? 5.411 5.931 -16.116 1.00 93.62 212 LYS A N 1
ATOM 1690 C CA . LYS A 1 212 ? 6.872 5.773 -16.206 1.00 93.62 212 LYS A CA 1
ATOM 1691 C C . LYS A 1 212 ? 7.311 4.713 -17.216 1.00 93.62 212 LYS A C 1
ATOM 1693 O O . LYS A 1 212 ? 8.497 4.606 -17.486 1.00 93.62 212 LYS A O 1
ATOM 1698 N N . ILE A 1 213 ? 6.351 3.980 -17.779 1.00 93.06 213 ILE A N 1
ATOM 1699 C CA . ILE A 1 213 ? 6.582 2.860 -18.699 1.00 93.06 213 ILE A CA 1
ATOM 1700 C C . ILE A 1 213 ? 6.263 3.279 -20.137 1.00 93.06 213 ILE A C 1
ATOM 1702 O O . ILE A 1 213 ? 7.024 2.990 -21.051 1.00 93.06 213 ILE A O 1
ATOM 1706 N N . PHE A 1 214 ? 5.157 4.003 -20.330 1.00 93.62 214 PHE A N 1
ATOM 1707 C CA . PHE A 1 214 ? 4.717 4.497 -21.634 1.00 93.62 214 PHE A CA 1
ATOM 1708 C C . PHE A 1 214 ? 4.710 6.026 -21.678 1.00 93.62 214 PHE A C 1
ATOM 1710 O O . PHE A 1 214 ? 5.598 6.637 -22.264 1.00 93.62 214 PHE A O 1
ATOM 1717 N N . ALA A 1 215 ? 3.704 6.662 -21.068 1.00 95.12 215 ALA A N 1
ATOM 1718 C CA . ALA A 1 215 ? 3.581 8.116 -21.047 1.00 95.12 215 ALA A CA 1
ATOM 1719 C C . ALA A 1 215 ? 2.661 8.598 -19.908 1.00 95.12 215 ALA A C 1
ATOM 1721 O O . ALA A 1 215 ? 1.574 8.040 -19.722 1.00 95.12 215 ALA A O 1
ATOM 1722 N N . PRO A 1 216 ? 3.003 9.691 -19.195 1.00 93.50 216 PRO A N 1
ATOM 1723 C CA . PRO A 1 216 ? 2.157 10.255 -18.135 1.00 93.50 216 PRO A CA 1
ATOM 1724 C C . PRO A 1 216 ? 0.759 10.697 -18.590 1.00 93.50 216 PRO A C 1
ATOM 1726 O O . PRO A 1 216 ? -0.162 10.758 -17.774 1.00 93.50 216 PRO A O 1
ATOM 1729 N N . GLY A 1 217 ? 0.602 11.021 -19.879 1.00 95.12 217 GLY A N 1
ATOM 1730 C CA . GLY A 1 217 ? -0.655 11.470 -20.483 1.00 95.12 217 GLY A CA 1
ATOM 1731 C C . GLY A 1 217 ? -1.705 10.372 -20.661 1.00 95.12 217 GLY A C 1
ATOM 1732 O O . GLY A 1 217 ? -2.866 10.700 -20.862 1.00 95.12 217 GLY A O 1
ATOM 1733 N N . LEU A 1 218 ? -1.338 9.090 -20.527 1.00 94.19 218 LEU A N 1
ATOM 1734 C CA . LEU A 1 218 ? -2.292 7.975 -20.617 1.00 94.19 218 LEU A CA 1
ATOM 1735 C C . LEU A 1 218 ? -3.297 7.951 -19.467 1.00 94.19 218 LEU A C 1
ATOM 1737 O O . LEU A 1 218 ? -4.341 7.321 -19.591 1.00 94.19 218 LEU A O 1
ATOM 1741 N N . ARG A 1 219 ? -2.957 8.584 -18.333 1.00 96.19 219 ARG A N 1
ATOM 1742 C CA . ARG A 1 219 ? -3.791 8.617 -17.119 1.00 96.19 219 ARG A CA 1
ATOM 1743 C C . ARG A 1 219 ? -4.329 7.229 -16.757 1.00 96.19 219 ARG A C 1
ATOM 1745 O O . ARG A 1 219 ? -5.493 7.088 -16.423 1.00 96.19 219 ARG A O 1
ATOM 1752 N N . THR A 1 220 ? -3.482 6.208 -16.884 1.00 97.50 220 THR A N 1
ATOM 1753 C CA . THR A 1 220 ? -3.854 4.808 -16.670 1.00 97.50 220 THR A CA 1
ATOM 1754 C C . THR A 1 220 ? -2.822 4.140 -15.767 1.00 97.50 220 THR A C 1
ATOM 1756 O O . THR A 1 220 ? -1.610 4.325 -15.929 1.00 97.50 220 THR A O 1
ATOM 1759 N N . GLY A 1 221 ? -3.304 3.366 -14.809 1.00 97.56 221 GLY A N 1
ATOM 1760 C CA . GLY A 1 221 ? -2.521 2.556 -13.891 1.00 97.56 221 GLY A CA 1
ATOM 1761 C C . GLY A 1 221 ? -3.330 1.359 -13.427 1.00 97.56 221 GLY A C 1
ATOM 1762 O O . GLY A 1 221 ? -4.319 0.984 -14.061 1.00 97.56 221 GLY A O 1
ATOM 1763 N N . TRP A 1 222 ? -2.892 0.752 -12.333 1.00 98.19 222 TRP A N 1
ATOM 1764 C CA . TRP A 1 222 ? -3.607 -0.359 -11.735 1.00 98.19 222 TRP A CA 1
ATOM 1765 C C . TRP A 1 222 ? -3.378 -0.417 -10.229 1.00 98.19 222 TRP A C 1
ATOM 1767 O O . TRP A 1 222 ? -2.349 0.015 -9.716 1.00 98.19 222 TRP A O 1
ATOM 1777 N N . CYS A 1 223 ? -4.365 -0.962 -9.541 1.00 98.12 223 CYS A N 1
ATOM 1778 C CA . CYS A 1 223 ? -4.255 -1.489 -8.197 1.00 98.12 223 CYS A CA 1
ATOM 1779 C C . CYS A 1 223 ? -4.044 -2.998 -8.311 1.00 98.12 223 CYS A C 1
ATOM 1781 O O . CYS A 1 223 ? -4.787 -3.645 -9.051 1.00 98.12 223 CYS A O 1
ATOM 1783 N N . GLU A 1 224 ? -3.076 -3.558 -7.591 1.00 98.44 224 GLU A N 1
ATOM 1784 C CA . GLU A 1 224 ? -2.988 -5.003 -7.387 1.00 98.44 224 GLU A CA 1
ATOM 1785 C C . GLU A 1 224 ? -3.008 -5.340 -5.896 1.00 98.44 224 GLU A C 1
ATOM 1787 O O . GLU A 1 224 ? -2.222 -4.802 -5.119 1.00 98.44 224 GLU A O 1
ATOM 1792 N N . GLY A 1 225 ? -3.887 -6.261 -5.505 1.00 97.69 225 GLY A N 1
ATOM 1793 C CA . GLY A 1 225 ? -4.046 -6.717 -4.125 1.00 97.69 225 GLY A CA 1
ATOM 1794 C C . GLY A 1 225 ? -4.606 -8.136 -4.055 1.00 97.69 225 GLY A C 1
ATOM 1795 O O . GLY A 1 225 ? -4.365 -8.973 -4.931 1.00 97.69 225 GLY A O 1
ATOM 1796 N N . THR A 1 226 ? -5.369 -8.421 -3.003 1.00 97.69 226 THR A N 1
ATOM 1797 C CA . THR A 1 226 ? -6.242 -9.605 -2.958 1.00 97.69 226 THR A CA 1
ATOM 1798 C C . THR A 1 226 ? -7.466 -9.407 -3.863 1.00 97.69 226 THR A C 1
ATOM 1800 O O . THR A 1 226 ? -7.815 -8.260 -4.160 1.00 97.69 226 THR A O 1
ATOM 1803 N N . PRO A 1 227 ? -8.181 -10.478 -4.261 1.00 97.44 227 PRO A N 1
ATOM 1804 C CA . PRO A 1 227 ? -9.424 -10.337 -5.021 1.00 97.44 227 PRO A CA 1
ATOM 1805 C C . PRO A 1 227 ? -10.469 -9.450 -4.333 1.00 97.44 227 PRO A C 1
ATOM 1807 O O . PRO A 1 227 ? -11.081 -8.599 -4.972 1.00 97.44 227 PRO A O 1
ATOM 1810 N N . LYS A 1 228 ? -10.626 -9.570 -3.004 1.00 96.88 228 LYS A N 1
ATOM 1811 C CA . LYS A 1 228 ? -11.534 -8.703 -2.233 1.00 96.88 228 LYS A CA 1
ATOM 1812 C C . LYS A 1 228 ? -11.120 -7.236 -2.295 1.00 96.88 228 LYS A C 1
ATOM 1814 O O . LYS A 1 228 ? -11.974 -6.367 -2.439 1.00 96.88 228 LYS A O 1
ATOM 1819 N N . MET A 1 229 ? -9.821 -6.964 -2.188 1.00 96.94 229 MET A N 1
ATOM 1820 C CA . MET A 1 229 ? -9.295 -5.605 -2.223 1.00 96.94 229 MET A CA 1
ATOM 1821 C C . MET A 1 229 ? -9.453 -4.963 -3.601 1.00 96.94 229 MET A C 1
ATOM 1823 O O . MET A 1 229 ? -9.959 -3.848 -3.699 1.00 96.94 229 MET A O 1
ATOM 1827 N N . ALA A 1 230 ? -9.069 -5.671 -4.663 1.00 97.69 230 ALA A N 1
ATOM 1828 C CA . ALA A 1 230 ? -9.233 -5.190 -6.031 1.00 97.69 230 ALA A CA 1
ATOM 1829 C C . ALA A 1 230 ? -10.714 -4.985 -6.381 1.00 97.69 230 ALA A C 1
ATOM 1831 O O . ALA A 1 230 ? -11.070 -3.968 -6.978 1.00 97.69 230 ALA A O 1
ATOM 1832 N N . TYR A 1 231 ? -11.587 -5.894 -5.931 1.00 97.56 231 TYR A N 1
ATOM 1833 C CA . TYR A 1 231 ? -13.029 -5.722 -6.057 1.00 97.56 231 TYR A CA 1
ATOM 1834 C C . TYR A 1 231 ? -13.510 -4.457 -5.343 1.00 97.56 231 TYR A C 1
ATOM 1836 O O . TYR A 1 231 ? -14.232 -3.683 -5.958 1.00 97.56 231 TYR A O 1
ATOM 1844 N N . ALA A 1 232 ? -13.076 -4.186 -4.108 1.00 96.31 232 ALA A N 1
ATOM 1845 C CA . ALA A 1 232 ? -13.464 -2.973 -3.387 1.00 96.31 232 ALA A CA 1
ATOM 184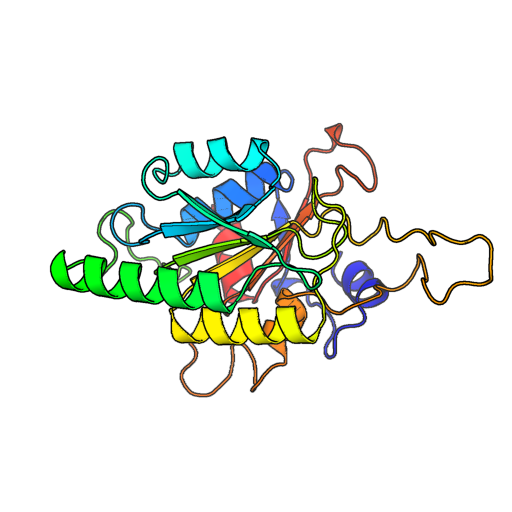6 C C . ALA A 1 232 ? -13.117 -1.695 -4.168 1.00 96.31 232 ALA A C 1
ATOM 1848 O O . ALA A 1 232 ? -14.000 -0.872 -4.390 1.00 96.31 232 ALA A O 1
ATOM 1849 N N . VAL A 1 233 ? -11.874 -1.596 -4.661 1.00 96.44 233 VAL A N 1
ATOM 1850 C CA . VAL A 1 233 ? -11.396 -0.441 -5.444 1.00 96.44 233 VAL A CA 1
ATOM 1851 C C . VAL A 1 233 ? -12.208 -0.248 -6.723 1.00 96.44 233 VAL A C 1
ATOM 1853 O O . VAL A 1 233 ? -12.455 0.884 -7.127 1.00 96.44 233 VAL A O 1
ATOM 1856 N N . SER A 1 234 ? -12.680 -1.332 -7.344 1.00 96.00 234 SER A N 1
ATOM 1857 C CA . SER A 1 234 ? -13.527 -1.249 -8.541 1.00 96.00 234 SER A CA 1
ATOM 1858 C C . SER A 1 234 ? -14.922 -0.656 -8.290 1.00 96.00 234 SER A C 1
ATOM 1860 O O . SER A 1 234 ? -15.638 -0.371 -9.248 1.00 96.00 234 SER A O 1
ATOM 1862 N N . GLN A 1 235 ? -15.323 -0.487 -7.024 1.00 94.12 235 GLN A N 1
ATOM 1863 C CA . GLN A 1 235 ? -16.616 0.088 -6.633 1.00 94.12 235 GLN A CA 1
ATOM 1864 C C . GLN A 1 235 ? -16.545 1.590 -6.298 1.00 94.12 235 GLN A C 1
ATOM 1866 O O . GLN A 1 235 ? -17.558 2.151 -5.866 1.00 94.12 235 GLN A O 1
ATOM 1871 N N . THR A 1 236 ? -15.375 2.221 -6.453 1.00 84.81 236 THR A N 1
ATOM 1872 C CA . THR A 1 236 ? -15.131 3.642 -6.150 1.00 84.81 236 THR A CA 1
ATOM 1873 C C . THR A 1 236 ? -15.164 4.518 -7.392 1.00 84.81 236 THR A C 1
ATOM 1875 O O . THR A 1 236 ? -15.849 5.565 -7.325 1.00 84.81 236 THR A O 1
#

Sequence (236 aa):
MAQWLSNFYQPADPVSEERICITGGASQNLACLLQDFTDPLYTRNVWIVAPAYMLAFRIFEDAGFHKKLRAVPEDDQGIDMDYLRRQIKISEDEAKTANNNEPQFKPTRPWNKIYKHVIYAVPAFSNPSSKTMSLKRREELVLLAREYDALIITDDVYDFLQWPSSLSPSVLSIEEASLPRIVDIDRYLDGGAERHGADGFGNSVSNGSFSKIFAPGLRTGWCEGTPKMAYAVSQT

Mean predicted aligned error: 3.6 Å

Solvent-accessible surface area (backbone atoms only — not comparable to full-atom values): 12706 Å² total; per-residue (Å²): 105,34,66,59,52,26,64,28,49,62,49,100,62,73,52,52,64,61,20,49,24,82,32,59,13,42,73,51,39,53,46,39,50,48,68,56,33,42,26,66,75,32,28,62,41,38,39,30,40,44,74,51,60,69,78,55,52,58,51,44,35,74,63,57,33,68,89,26,62,39,81,30,55,55,54,94,48,30,69,38,59,70,60,46,54,53,52,51,51,53,52,50,54,53,30,59,76,68,68,54,82,60,73,76,76,62,80,92,53,99,57,53,58,72,29,44,27,36,35,42,44,39,52,44,59,15,51,77,77,56,45,50,42,36,70,70,50,44,53,54,49,46,54,51,23,61,76,62,42,19,37,36,42,29,47,54,48,46,60,85,67,52,68,64,92,54,95,59,97,59,92,63,48,78,68,40,54,92,66,77,50,56,40,53,46,42,48,62,54,82,52,21,26,74,20,93,91,54,89,42,43,60,39,34,30,33,32,27,33,37,45,74,77,76,42,62,86,68,46,37,23,30,39,35,36,30,47,51,40,16,51,35,54,70,74,108